Protein AF-A0A1M6EQY6-F1 (afdb_monomer_lite)

Sequence (289 aa):
MINKILGNISKLILGFLIVSNLVSCQNKSQPKQISNSLGFYIQDSLTYYNGQKFNIVGPIKDFVDIIGKADRIVIDSSGGNTNKSWKWNKSGFYAFLNKRKKVEVYNLNIDNPKIEKEYNNIDEAVKVLGNFDEYKEDKIPLDIRKYHVWDKLGIEVYVTEKDEINCIYLHTLHYSKTKEISKEELENTDLVYNNAPKQEYKGMFTYNGHTVDFSKMGYDNWFKTVKGLNIEGESYEPPGDSKEWSRIISERNLSVEMLRDINELGSTDGFHVSEIGVVNAVKYIQISN

pLDDT: mean 80.27, std 18.74, range [28.75, 97.38]

InterPro domains:
  IPR056640 Domain of unknown function DUF7738 [PF24880] (40-115)
  IPR056640 Domain of unknown function DUF7738 [PF24880] (121-216)

Secondary structure (DSSP, 8-state):
--TTTHHHHHHHHHHHHHHTT---SS-----------SEEEEETTEEEETTEEE-TTSBHHHHHHHH---SEEEEEEEE--EEEEEEETTTTEEEEE-TTS-EEEEETTSSS--EEEEESSHHHHHHHH---SEEEEEEPPEEEEEEEEETTTTEEEEE-TTSBEEEEEEESS-GGGTSPPPHHHHH-TTSS-SSS-SS---SEEEETTEEEETTS--SB-HHHHHHHTT--STTSBSPTTSTT--EEEEETTEEEEEEEEEGGG--TTS--HHHH---EEEEEEEEE-

Radius of gyration: 29.91 Å; chains: 1; bounding box: 115×38×59 Å

Foldseek 3Di:
DPVVVVVVVVVVVVVVVVVVPPVPDDDPCPPPPQD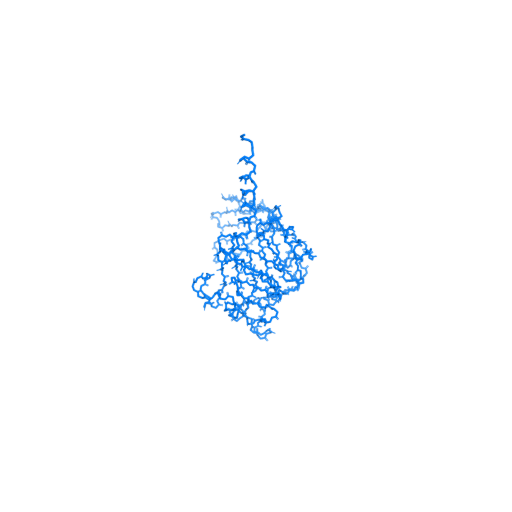CFQAWAAAQNWIDHSSHTDDLQAAVVVVCVVPPAFPDKDKAKDFQDKKKKFAAPVQQKIWIQDPLRWIFIWRRVDPDTDRPDIGNHVVVVCVPVNDTPDMDIDGTDMDMWMWRHRQVQQKIFIADPVNTTAKIKQFLDQVVQFFPQDPVNVVDCNPDPVGGHNDHHQGWHEYNRFIDGSVPQPQQRLVVVCVSRVVAAPQWPPHSPDQQDWTWDDDPFKIKIFHWDWQVVDDPGHDHCVGVNTGTDRRMIMMGD

Organism: NCBI:txid415425

Structure (mmCIF, N/CA/C/O backbone):
data_AF-A0A1M6EQY6-F1
#
_entry.id   AF-A0A1M6EQY6-F1
#
loop_
_atom_site.group_PDB
_atom_site.id
_atom_site.type_symbol
_atom_site.label_atom_id
_atom_site.label_alt_id
_atom_site.label_comp_id
_atom_site.label_asym_id
_atom_site.label_entity_id
_atom_site.label_seq_id
_atom_site.pdbx_PDB_ins_code
_atom_site.Cartn_x
_atom_site.Cartn_y
_atom_site.Cartn_z
_atom_site.occupancy
_atom_site.B_iso_or_equiv
_atom_site.auth_seq_id
_atom_site.auth_comp_id
_atom_site.auth_asym_id
_atom_site.auth_atom_id
_atom_site.pdbx_PDB_model_num
ATOM 1 N N . MET A 1 1 ? -82.971 2.734 0.938 1.00 52.94 1 MET A N 1
ATOM 2 C CA . MET A 1 1 ? -81.867 1.759 0.770 1.00 52.94 1 MET A CA 1
ATOM 3 C C . MET A 1 1 ? -80.462 2.393 0.777 1.00 52.94 1 MET A C 1
ATOM 5 O O . MET A 1 1 ? -79.505 1.679 0.535 1.00 52.94 1 MET A O 1
ATOM 9 N N . ILE A 1 2 ? -80.300 3.685 1.119 1.00 45.19 2 ILE A N 1
ATOM 10 C CA . ILE A 1 2 ? -78.991 4.384 1.103 1.00 45.19 2 ILE A CA 1
ATOM 11 C C . ILE A 1 2 ? -78.367 4.522 2.513 1.00 45.19 2 ILE A C 1
ATOM 13 O O . ILE A 1 2 ? -77.150 4.467 2.663 1.00 45.19 2 ILE A O 1
ATOM 17 N N . ASN A 1 3 ? -79.172 4.538 3.582 1.00 41.88 3 ASN A N 1
ATOM 18 C CA . ASN A 1 3 ? -78.666 4.738 4.954 1.00 41.88 3 ASN A CA 1
ATOM 19 C C . ASN A 1 3 ? -78.035 3.498 5.617 1.00 41.88 3 ASN A C 1
ATOM 21 O O . ASN A 1 3 ? -77.476 3.611 6.703 1.00 41.88 3 ASN A O 1
ATOM 25 N N . LYS A 1 4 ? -78.081 2.320 4.980 1.00 41.31 4 LYS A N 1
ATOM 26 C CA . LYS A 1 4 ? -77.416 1.102 5.488 1.00 41.31 4 LYS A CA 1
ATOM 27 C C . LYS A 1 4 ? -75.985 0.922 4.961 1.00 41.31 4 LYS A C 1
ATOM 29 O O . LYS A 1 4 ? -75.252 0.103 5.501 1.00 41.31 4 LYS A O 1
ATOM 34 N N . ILE A 1 5 ? -75.583 1.692 3.945 1.00 47.72 5 ILE A N 1
ATOM 35 C CA . ILE A 1 5 ? -74.262 1.572 3.304 1.00 47.72 5 ILE A CA 1
ATOM 36 C C . ILE A 1 5 ? -73.243 2.530 3.950 1.00 47.72 5 ILE A C 1
ATOM 38 O O . ILE A 1 5 ? -72.087 2.162 4.140 1.00 47.72 5 ILE A O 1
ATOM 42 N N . LEU A 1 6 ? -73.675 3.706 4.418 1.00 40.47 6 LEU A N 1
ATOM 43 C CA . LEU A 1 6 ? -72.791 4.692 5.063 1.00 40.47 6 LEU A CA 1
ATOM 44 C C . LEU A 1 6 ? -72.303 4.286 6.468 1.00 40.47 6 LEU A C 1
ATOM 46 O O . LEU A 1 6 ? -71.190 4.640 6.851 1.00 40.47 6 LEU A O 1
ATOM 50 N N . GLY A 1 7 ? -73.074 3.486 7.214 1.00 41.09 7 GLY A N 1
ATOM 51 C CA . GLY A 1 7 ? -72.683 3.022 8.555 1.00 41.09 7 GLY A CA 1
ATOM 52 C C . GLY A 1 7 ? -71.581 1.952 8.569 1.00 41.09 7 GLY A C 1
ATOM 53 O O . GLY A 1 7 ? -70.871 1.817 9.564 1.00 41.09 7 GLY A O 1
ATOM 54 N N . ASN A 1 8 ? -71.404 1.215 7.466 1.00 43.88 8 ASN A N 1
ATOM 55 C CA . ASN A 1 8 ? -70.362 0.188 7.352 1.00 43.88 8 ASN A CA 1
ATOM 56 C C . ASN A 1 8 ? -69.051 0.726 6.768 1.00 43.88 8 ASN A C 1
ATOM 58 O O . ASN A 1 8 ? -67.992 0.192 7.088 1.00 43.88 8 ASN A O 1
ATOM 62 N N . ILE A 1 9 ? -69.089 1.812 5.990 1.00 49.16 9 ILE A N 1
ATOM 63 C CA . ILE A 1 9 ? -67.873 2.451 5.463 1.00 49.16 9 ILE A CA 1
ATOM 64 C C . ILE A 1 9 ? -67.121 3.189 6.586 1.00 49.16 9 ILE A C 1
ATOM 66 O O . ILE A 1 9 ? -65.896 3.113 6.651 1.00 49.16 9 ILE A O 1
ATOM 70 N N . SER A 1 10 ? -67.829 3.804 7.545 1.00 45.09 10 SER A N 1
ATOM 71 C CA . SER A 1 10 ? -67.184 4.485 8.683 1.00 45.09 10 SER A CA 1
ATOM 72 C C . SER A 1 10 ? -66.483 3.514 9.649 1.00 45.09 10 SER A C 1
ATOM 74 O O . SER A 1 10 ? -65.459 3.869 10.230 1.00 45.09 10 SER A O 1
ATOM 76 N N . LYS A 1 11 ? -66.981 2.276 9.792 1.00 45.19 11 LYS A N 1
ATOM 77 C CA . LYS A 1 11 ? -66.328 1.237 10.607 1.00 45.19 11 LYS A CA 1
ATOM 78 C C . LYS A 1 11 ? -65.154 0.567 9.889 1.00 45.19 11 LYS A C 1
ATOM 80 O O . LYS A 1 11 ? -64.184 0.211 10.551 1.00 45.19 11 LYS A O 1
ATOM 85 N N . LEU A 1 12 ? -65.200 0.448 8.558 1.00 45.97 12 LEU A N 1
ATOM 86 C CA . LEU A 1 12 ? -64.083 -0.103 7.783 1.00 45.97 12 LEU A CA 1
ATOM 87 C C . LEU A 1 12 ? -62.880 0.855 7.737 1.00 45.97 12 LEU A C 1
ATOM 89 O O . LEU A 1 12 ? -61.743 0.409 7.859 1.00 45.97 12 LEU A O 1
ATOM 93 N N . ILE A 1 13 ? -63.121 2.166 7.620 1.00 51.59 13 ILE A N 1
ATOM 94 C CA . ILE A 1 13 ? -62.046 3.173 7.566 1.00 51.59 13 ILE A CA 1
ATOM 95 C C . ILE A 1 13 ? -61.400 3.374 8.948 1.00 51.59 13 ILE A C 1
ATOM 97 O O . ILE A 1 13 ? -60.182 3.521 9.037 1.00 51.59 13 ILE A O 1
ATOM 101 N N . LEU A 1 14 ? -62.172 3.285 10.038 1.00 42.69 14 LEU A N 1
ATOM 102 C CA . LEU A 1 14 ? -61.618 3.369 11.395 1.00 42.69 14 LEU A CA 1
ATOM 103 C C . LEU A 1 14 ? -60.860 2.089 11.804 1.00 42.69 14 LEU A C 1
ATOM 105 O O . LEU A 1 14 ? -59.895 2.164 12.557 1.00 42.69 14 LEU A O 1
ATOM 109 N N . GLY A 1 15 ? -61.235 0.928 11.253 1.00 40.84 15 GLY A N 1
ATOM 110 C CA . GLY A 1 15 ? -60.476 -0.319 11.398 1.00 40.84 15 GLY A CA 1
ATOM 111 C C . GLY A 1 15 ? -59.148 -0.317 10.631 1.00 40.84 15 GLY A C 1
ATOM 112 O O . GLY A 1 15 ? -58.156 -0.842 11.129 1.00 40.84 15 GLY A O 1
ATOM 113 N N . PHE A 1 16 ? -59.082 0.338 9.468 1.00 44.34 16 PHE A N 1
ATOM 114 C CA . PHE A 1 16 ? -57.841 0.447 8.687 1.00 44.34 16 PHE A CA 1
ATOM 115 C C . PHE A 1 16 ? -56.809 1.418 9.287 1.00 44.34 16 PHE A C 1
ATOM 117 O O . PHE A 1 16 ? -55.615 1.255 9.051 1.00 44.34 16 PHE A O 1
ATOM 124 N N . LEU A 1 17 ? -57.241 2.389 10.098 1.00 42.97 17 LEU A N 1
ATOM 125 C CA . LEU A 1 17 ? -56.353 3.346 10.777 1.00 42.97 17 LEU A CA 1
ATOM 126 C C . LEU A 1 17 ? -55.772 2.831 12.105 1.00 42.97 17 LEU A C 1
ATOM 128 O O . LEU A 1 17 ? -54.780 3.373 12.589 1.00 42.97 17 LEU A O 1
ATOM 132 N N . ILE A 1 18 ? -56.352 1.777 12.689 1.00 44.94 18 ILE A N 1
ATOM 133 C CA . ILE A 1 18 ? -55.866 1.188 13.949 1.00 44.94 18 ILE A CA 1
ATOM 134 C C . ILE A 1 18 ? -54.930 -0.006 13.687 1.00 44.94 18 ILE A C 1
ATOM 136 O O . ILE A 1 18 ? -54.033 -0.271 14.485 1.00 44.94 18 ILE A O 1
ATOM 140 N N . VAL A 1 19 ? -55.045 -0.680 12.537 1.00 39.62 19 VAL A N 1
ATOM 141 C CA . VAL A 1 19 ? -54.157 -1.808 12.184 1.00 39.62 19 VAL A CA 1
ATOM 142 C C . VAL A 1 19 ? -52.840 -1.349 11.535 1.00 39.62 19 VAL A C 1
ATOM 144 O O . VAL A 1 19 ? -51.852 -2.077 11.567 1.00 39.62 19 VAL A O 1
ATOM 147 N N . SER A 1 20 ? -52.750 -0.107 11.055 1.00 42.56 20 SER A N 1
ATOM 148 C CA . SER A 1 20 ? -51.491 0.484 10.573 1.00 42.56 20 SER A CA 1
ATOM 149 C C . SER A 1 20 ? -50.537 0.944 11.689 1.00 42.56 20 SER A C 1
ATOM 151 O O . SER A 1 20 ? -49.416 1.342 11.390 1.00 42.56 20 SER A O 1
ATOM 153 N N . ASN A 1 21 ? -50.925 0.821 12.967 1.00 38.94 21 ASN A N 1
ATOM 154 C CA . ASN A 1 21 ? -50.073 1.130 14.127 1.00 38.94 21 ASN A CA 1
ATOM 155 C C . ASN A 1 21 ? -49.716 -0.093 14.998 1.00 38.94 21 ASN A C 1
ATOM 157 O O . ASN A 1 21 ? -49.153 0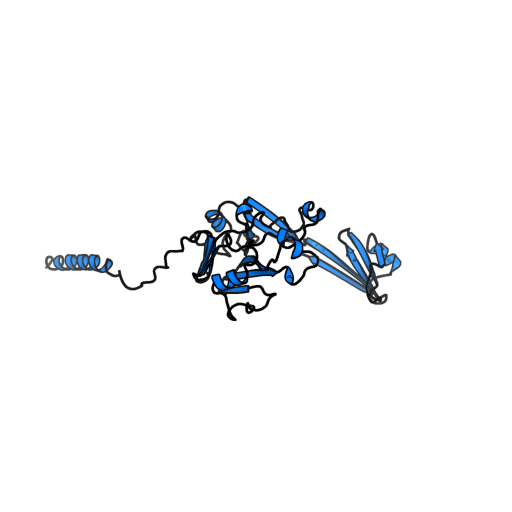.071 16.078 1.00 38.94 21 ASN A O 1
ATOM 161 N N . LEU A 1 22 ? -50.006 -1.322 14.545 1.00 40.34 22 LEU A N 1
ATOM 162 C CA . LEU A 1 22 ? -49.755 -2.551 15.320 1.00 40.34 22 LEU A CA 1
ATOM 163 C C . LEU A 1 22 ? -48.861 -3.595 14.631 1.00 40.34 22 LEU A C 1
ATOM 165 O O . LEU A 1 22 ? -48.696 -4.692 15.153 1.00 40.34 22 LEU A O 1
ATOM 169 N N . VAL A 1 23 ? -48.158 -3.233 13.554 1.00 40.38 23 VAL A N 1
ATOM 170 C CA . VAL A 1 23 ? -46.933 -3.951 13.137 1.00 40.38 23 VAL A CA 1
ATOM 171 C C . VAL A 1 23 ? -45.723 -3.287 13.806 1.00 40.38 23 VAL A C 1
ATOM 173 O O . VAL A 1 23 ? -44.781 -2.820 13.178 1.00 40.38 23 VAL A O 1
ATOM 176 N N . SER A 1 24 ? -45.801 -3.193 15.130 1.00 39.06 24 SER A N 1
ATOM 177 C CA . SER A 1 24 ? -44.713 -2.822 16.025 1.00 39.06 24 SER A CA 1
ATOM 178 C C . SER A 1 24 ? -44.583 -3.979 17.006 1.00 39.06 24 SER A C 1
ATOM 180 O O . SER A 1 24 ? -45.545 -4.300 17.697 1.00 39.06 24 SER A O 1
ATOM 182 N N . CYS A 1 25 ? -43.403 -4.601 17.033 1.00 36.19 25 CYS A N 1
ATOM 183 C CA . CYS A 1 25 ? -43.049 -5.865 17.700 1.00 36.19 25 CYS A CA 1
ATOM 184 C C . CYS A 1 25 ? -43.207 -7.136 16.849 1.00 36.19 25 CYS A C 1
ATOM 186 O O . CYS A 1 25 ? -44.063 -7.961 17.133 1.00 36.19 25 CYS A O 1
ATOM 188 N N . GLN A 1 26 ? -42.305 -7.339 15.880 1.00 34.56 26 GLN A N 1
ATOM 189 C CA . GLN A 1 26 ? -41.606 -8.622 15.653 1.00 34.56 26 GLN A CA 1
ATOM 190 C C . GLN A 1 26 ? -40.533 -8.472 14.557 1.00 34.56 26 GLN A C 1
ATOM 192 O O . GLN A 1 26 ? -40.685 -8.912 13.427 1.00 34.56 26 GLN A O 1
ATOM 197 N N . ASN A 1 27 ? -39.444 -7.782 14.902 1.00 28.80 27 ASN A N 1
ATOM 198 C CA . ASN A 1 27 ? -38.074 -8.202 14.592 1.00 28.80 27 ASN A CA 1
ATOM 199 C C . ASN A 1 27 ? -37.120 -7.295 15.367 1.00 28.80 27 ASN A C 1
ATOM 201 O O . ASN A 1 27 ? -36.745 -6.200 14.953 1.00 28.80 27 ASN A O 1
ATOM 205 N N . LYS A 1 28 ? -36.774 -7.767 16.567 1.00 36.12 28 LYS A N 1
ATOM 206 C CA . LYS A 1 28 ? -35.641 -7.276 17.342 1.00 36.12 28 LYS A CA 1
ATOM 207 C C . LYS A 1 28 ? -34.356 -7.701 16.630 1.00 36.12 28 LYS A C 1
ATOM 209 O O . LYS A 1 28 ? -33.734 -8.686 16.995 1.00 36.12 28 LYS A O 1
ATOM 214 N N . SER A 1 29 ? -33.983 -6.925 15.629 1.00 33.97 29 SER A N 1
ATOM 215 C CA . SER A 1 29 ? -32.600 -6.699 15.227 1.00 33.97 29 SER A CA 1
ATOM 216 C C . SER A 1 29 ? -32.573 -5.370 14.483 1.00 33.97 29 SER A C 1
ATOM 218 O O . SER A 1 29 ? -32.275 -5.295 13.294 1.00 33.97 29 SER A O 1
ATOM 220 N N . GLN A 1 30 ? -32.919 -4.292 15.198 1.00 28.75 30 GLN A N 1
ATOM 221 C CA . GLN A 1 30 ? -32.267 -3.023 14.889 1.00 28.75 30 GLN A CA 1
ATOM 222 C C . GLN A 1 30 ? -30.765 -3.330 14.864 1.00 28.75 30 GLN A C 1
ATOM 224 O O . GLN A 1 30 ? -30.308 -4.002 15.800 1.00 28.75 30 GLN A O 1
ATOM 229 N N . PRO A 1 31 ? -30.003 -2.926 13.830 1.00 35.16 31 PRO A N 1
ATOM 230 C CA . PRO A 1 31 ? -28.560 -3.027 13.919 1.00 35.16 31 PRO A CA 1
ATOM 231 C C . PRO A 1 31 ? -28.195 -2.321 15.219 1.00 35.16 31 PRO A C 1
ATOM 233 O O . PRO A 1 31 ? -28.601 -1.173 15.433 1.00 35.16 31 PRO A O 1
ATOM 236 N N . LYS A 1 32 ? -27.558 -3.069 16.134 1.00 40.28 32 LYS A N 1
ATOM 237 C CA . LYS A 1 32 ? -26.910 -2.524 17.327 1.00 40.28 32 LYS A CA 1
ATOM 238 C C . LYS A 1 32 ? -26.329 -1.189 16.902 1.00 40.28 32 LYS A C 1
ATOM 240 O O . LYS A 1 32 ? -25.541 -1.178 15.961 1.00 40.28 32 LYS A O 1
ATOM 245 N N . GLN A 1 33 ? -26.820 -0.120 17.527 1.00 40.44 33 GLN A N 1
ATOM 246 C CA . GLN A 1 33 ? -26.250 1.220 17.546 1.00 40.44 33 GLN A CA 1
ATOM 247 C C . GLN A 1 33 ? -24.875 1.222 16.872 1.00 40.44 33 GLN A C 1
ATOM 249 O O . GLN A 1 33 ? -23.925 0.721 17.478 1.00 40.44 33 GLN A O 1
ATOM 254 N N . ILE A 1 34 ? -24.822 1.652 15.599 1.00 45.53 34 ILE A N 1
ATOM 255 C CA . ILE A 1 34 ? -23.577 1.749 14.823 1.00 45.53 34 ILE A CA 1
ATOM 256 C C . ILE A 1 34 ? -22.573 2.384 15.770 1.00 45.53 34 ILE A C 1
ATOM 258 O O . ILE A 1 34 ? -22.852 3.452 16.320 1.00 45.53 34 ILE A O 1
ATOM 262 N N . SER A 1 35 ? -21.518 1.639 16.092 1.00 45.78 35 SER A N 1
ATOM 263 C CA . SER A 1 35 ? -20.635 1.966 17.198 1.00 45.78 35 SER A CA 1
ATOM 264 C C . SER A 1 35 ? -20.225 3.431 17.106 1.00 45.78 35 SER A C 1
ATOM 266 O O . SER A 1 35 ? -19.801 3.896 16.050 1.00 45.78 35 SER A O 1
ATOM 268 N N . ASN A 1 36 ? -20.273 4.153 18.228 1.00 50.12 36 ASN A N 1
ATOM 269 C CA . ASN A 1 36 ? -19.600 5.449 18.392 1.00 50.12 36 ASN A CA 1
ATOM 270 C C . ASN A 1 36 ? -18.057 5.300 18.301 1.00 50.12 36 ASN A C 1
ATOM 272 O O . ASN A 1 36 ? -17.312 6.016 18.967 1.00 50.12 36 ASN A O 1
ATOM 276 N N . SER A 1 37 ? -17.555 4.318 17.548 1.00 54.31 37 SER A N 1
ATOM 277 C CA . SER A 1 37 ? -16.141 4.046 17.359 1.00 54.31 37 SER A CA 1
ATOM 278 C C . SER A 1 37 ? -15.551 5.145 16.485 1.00 54.31 37 SER A C 1
ATOM 280 O O . SER A 1 37 ? -15.852 5.244 15.295 1.00 54.31 37 SER A O 1
ATOM 282 N N . LEU A 1 38 ? -14.702 5.962 17.098 1.00 79.44 38 LEU A N 1
ATOM 283 C CA . LEU A 1 38 ? -13.828 6.903 16.411 1.00 79.44 38 LEU A CA 1
ATOM 284 C C . LEU A 1 38 ? -12.746 6.106 15.668 1.00 79.44 38 LEU A C 1
ATOM 286 O O . LEU A 1 38 ? -11.783 5.653 16.285 1.00 79.44 38 LEU A O 1
ATOM 290 N N . GLY A 1 39 ? -12.920 5.895 14.365 1.00 90.94 39 GLY A N 1
ATOM 291 C CA . GLY A 1 39 ? -12.012 5.121 13.520 1.00 90.94 39 GLY A CA 1
ATOM 292 C C . GLY A 1 39 ? -12.725 4.188 12.541 1.00 90.94 39 GLY A C 1
ATOM 293 O O . GLY A 1 39 ? -13.872 4.434 12.161 1.00 90.94 39 GLY A O 1
ATOM 294 N N . PHE A 1 40 ? -12.022 3.138 12.111 1.00 95.50 40 PHE A N 1
ATOM 295 C CA . PHE A 1 40 ? -12.535 2.151 11.159 1.00 95.50 40 PHE A CA 1
ATOM 296 C C . PHE A 1 40 ? -13.352 1.071 11.866 1.00 95.50 40 PHE A C 1
ATOM 298 O O . PHE A 1 40 ? -12.973 0.570 12.928 1.00 95.50 40 PHE A O 1
ATOM 305 N N . TYR A 1 41 ? -14.467 0.692 11.249 1.00 94.12 41 TYR A N 1
ATOM 306 C CA . TYR A 1 41 ? -15.350 -0.363 11.727 1.00 94.12 41 TYR A CA 1
ATOM 307 C C . TYR A 1 41 ? -15.800 -1.235 10.554 1.00 94.12 41 TYR A C 1
ATOM 309 O O . TYR A 1 41 ? -16.283 -0.721 9.543 1.00 94.12 41 TYR A O 1
ATOM 317 N N . ILE A 1 42 ? -15.621 -2.547 10.696 1.00 93.38 42 ILE A N 1
ATOM 318 C CA . ILE A 1 42 ? -15.993 -3.562 9.713 1.00 93.38 42 ILE A CA 1
ATOM 319 C C . ILE A 1 42 ? -16.936 -4.560 10.379 1.00 93.38 42 ILE A C 1
ATOM 321 O O . ILE A 1 42 ? -16.599 -5.143 11.411 1.00 93.38 42 ILE A O 1
ATOM 325 N N . GLN A 1 43 ? -18.112 -4.752 9.786 1.00 90.50 43 GLN A N 1
ATOM 326 C CA . GLN A 1 43 ? -19.136 -5.683 10.262 1.00 90.50 43 GLN A CA 1
ATOM 327 C C . GLN A 1 43 ? -19.930 -6.209 9.076 1.00 90.50 43 GLN A C 1
ATOM 329 O O . GLN A 1 43 ? -20.391 -5.416 8.257 1.00 90.50 43 GLN A O 1
ATOM 334 N N . ASP A 1 44 ? -20.113 -7.526 8.995 1.00 86.94 44 ASP A N 1
ATOM 335 C CA . ASP A 1 44 ? -20.911 -8.180 7.946 1.00 86.94 44 ASP A CA 1
ATOM 336 C C . ASP A 1 44 ? -20.474 -7.752 6.525 1.00 86.94 44 ASP A C 1
ATOM 338 O O . ASP A 1 44 ? -21.292 -7.415 5.666 1.00 86.94 44 ASP A O 1
ATOM 342 N N . SER A 1 45 ? -19.153 -7.694 6.304 1.00 86.44 45 SER A N 1
ATOM 343 C CA . SER A 1 45 ? -18.506 -7.202 5.073 1.00 86.44 45 SER A CA 1
ATOM 344 C C . SER A 1 45 ? -18.801 -5.732 4.707 1.00 86.44 45 SER A C 1
ATOM 346 O O . SER A 1 45 ? -18.510 -5.304 3.590 1.00 86.44 45 SER A O 1
ATOM 348 N N . LEU A 1 46 ? -19.379 -4.940 5.616 1.00 91.62 46 LEU A N 1
ATOM 349 C CA . LEU A 1 46 ? -19.629 -3.510 5.433 1.00 91.62 46 LEU A CA 1
ATOM 350 C C . LEU A 1 46 ? -18.555 -2.673 6.130 1.00 91.62 46 LEU A C 1
ATOM 352 O O . LEU A 1 46 ? -18.186 -2.946 7.271 1.00 91.62 46 LEU A O 1
ATOM 356 N N . THR A 1 47 ? -18.114 -1.613 5.458 1.00 93.44 47 THR A N 1
ATOM 357 C CA . THR A 1 47 ? -17.072 -0.693 5.928 1.00 93.44 47 THR A CA 1
ATOM 358 C C . THR A 1 47 ? -17.636 0.646 6.382 1.00 93.44 47 THR A C 1
ATOM 360 O O . THR A 1 47 ? -18.478 1.255 5.715 1.00 93.44 47 THR A O 1
ATOM 363 N N . TYR A 1 48 ? -17.134 1.119 7.519 1.00 94.75 48 TYR A N 1
ATOM 364 C CA . TYR A 1 48 ? -17.518 2.382 8.132 1.00 94.75 48 TYR A CA 1
ATOM 365 C C . TYR A 1 48 ? -16.285 3.137 8.629 1.00 94.75 48 TYR A C 1
ATOM 367 O O . TYR A 1 48 ? -15.310 2.531 9.079 1.00 94.75 48 TYR A O 1
ATOM 375 N N . TYR A 1 49 ? -16.359 4.466 8.606 1.00 94.44 49 TYR A N 1
ATOM 376 C CA . TYR A 1 49 ? -15.406 5.353 9.265 1.00 94.44 49 TYR A CA 1
ATOM 377 C C . TYR A 1 49 ? -16.166 6.380 10.103 1.00 94.44 49 TYR A C 1
ATOM 379 O O . TYR A 1 49 ? -17.070 7.047 9.599 1.00 94.44 49 TYR A O 1
ATOM 387 N N . ASN A 1 50 ? -15.843 6.485 11.396 1.00 92.06 50 ASN A N 1
ATOM 388 C CA . ASN A 1 50 ? -16.557 7.347 12.351 1.00 92.06 50 ASN A CA 1
ATOM 389 C C . ASN A 1 50 ? -18.090 7.164 12.297 1.00 92.06 50 ASN A C 1
ATOM 391 O O . ASN A 1 50 ? -18.852 8.130 12.322 1.00 92.06 50 ASN A O 1
ATOM 395 N N . GLY A 1 51 ? -18.541 5.912 12.166 1.00 90.00 51 GLY A N 1
ATOM 396 C CA . GLY A 1 51 ? -19.958 5.541 12.085 1.00 90.00 51 GLY A CA 1
ATOM 397 C C . GLY A 1 51 ? -20.636 5.798 10.732 1.00 90.00 51 GLY A C 1
ATOM 398 O O . GLY A 1 51 ? -21.790 5.410 10.552 1.00 90.00 51 GLY A O 1
ATOM 399 N N . GLN A 1 52 ? -19.947 6.398 9.758 1.00 93.62 52 GLN A N 1
ATOM 400 C CA . GLN A 1 52 ? -20.482 6.626 8.414 1.00 93.62 52 GLN A CA 1
ATOM 401 C C . GLN A 1 52 ? -20.057 5.507 7.464 1.00 93.62 52 GLN A C 1
ATOM 403 O O . GLN A 1 52 ? -18.877 5.173 7.372 1.00 93.62 52 GLN A O 1
ATOM 408 N N . LYS A 1 53 ? -21.032 4.914 6.769 1.00 93.62 53 LYS A N 1
ATOM 409 C CA . LYS A 1 53 ? -20.816 3.810 5.827 1.00 93.62 53 LYS A CA 1
ATOM 410 C C . LYS A 1 53 ? -20.205 4.315 4.517 1.00 93.62 53 LYS A C 1
ATOM 412 O O . LYS A 1 53 ? -20.666 5.320 3.988 1.00 93.62 53 LYS A O 1
ATOM 417 N N . PHE A 1 54 ? -19.268 3.558 3.953 1.00 93.88 54 PHE A N 1
ATOM 418 C CA . PHE A 1 54 ? -18.746 3.755 2.595 1.00 93.88 54 PHE A CA 1
ATOM 419 C C . PHE A 1 54 ? -18.396 2.405 1.942 1.00 93.88 54 PHE A C 1
ATOM 421 O O . PHE A 1 54 ? -18.372 1.378 2.623 1.00 93.88 54 PHE A O 1
ATOM 428 N N . ASN A 1 55 ? -18.138 2.393 0.631 1.00 92.94 55 ASN A N 1
ATOM 429 C CA . ASN A 1 55 ? -17.786 1.182 -0.123 1.00 92.94 55 ASN A CA 1
ATOM 430 C C . ASN A 1 55 ? -16.305 1.214 -0.542 1.00 92.94 55 ASN A C 1
ATOM 432 O O . ASN A 1 55 ? -15.856 2.218 -1.086 1.00 92.94 55 ASN A O 1
ATOM 436 N N . ILE A 1 56 ? -15.576 0.106 -0.362 1.00 89.75 56 ILE A N 1
ATOM 437 C CA . ILE A 1 56 ? -14.148 -0.028 -0.732 1.00 89.75 56 ILE A CA 1
ATOM 438 C C . ILE A 1 56 ? -13.907 -0.064 -2.251 1.00 89.75 56 ILE A C 1
ATOM 440 O O . ILE A 1 56 ? -12.785 0.139 -2.672 1.00 89.75 56 ILE A O 1
ATOM 444 N N . VAL A 1 57 ? -14.951 -0.211 -3.073 1.00 90.88 57 VAL A N 1
ATOM 445 C CA . VAL A 1 57 ? -14.914 -0.016 -4.546 1.00 90.88 57 VAL A CA 1
ATOM 446 C C . VAL A 1 57 ? -15.840 1.134 -4.962 1.00 90.88 57 VAL A C 1
ATOM 448 O O . VAL A 1 57 ? -16.398 1.172 -6.053 1.00 90.88 57 VAL A O 1
ATOM 451 N N . GLY A 1 58 ? -16.119 2.044 -4.028 1.00 93.62 58 GLY A N 1
ATOM 452 C CA . GLY 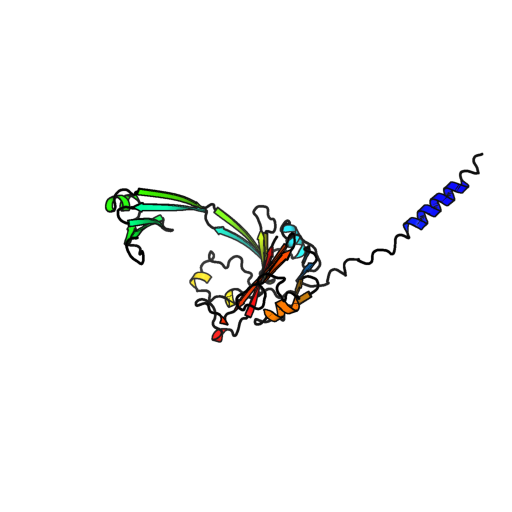A 1 58 ? -16.915 3.237 -4.282 1.00 93.62 58 GLY A CA 1
ATOM 453 C C . GLY A 1 58 ? -16.056 4.401 -4.778 1.00 93.62 58 GLY A C 1
ATOM 454 O O . GLY A 1 58 ? -14.827 4.344 -4.697 1.00 93.62 58 GLY A O 1
ATOM 455 N N . PRO A 1 59 ? -16.688 5.493 -5.236 1.00 96.62 59 PRO A N 1
ATOM 456 C CA . PRO A 1 59 ? -15.984 6.726 -5.555 1.00 96.62 59 PRO A CA 1
ATOM 457 C C . PRO A 1 59 ? -15.187 7.235 -4.349 1.00 96.62 59 PRO A C 1
ATOM 459 O O . PRO A 1 59 ? -15.728 7.369 -3.250 1.00 96.62 59 PRO A O 1
ATOM 462 N N . ILE A 1 60 ? -13.926 7.621 -4.555 1.00 97.38 60 ILE A N 1
ATOM 463 C CA . ILE A 1 60 ? -13.087 8.225 -3.504 1.00 97.38 60 ILE A CA 1
ATOM 464 C C . ILE A 1 60 ? -13.740 9.459 -2.873 1.00 97.38 60 ILE A C 1
ATOM 466 O O . ILE A 1 60 ? -13.531 9.749 -1.696 1.00 97.38 60 ILE A O 1
ATOM 470 N N . LYS A 1 61 ? -14.568 10.174 -3.645 1.00 97.06 61 LYS A N 1
ATOM 471 C CA . LYS A 1 61 ? -15.310 11.343 -3.176 1.00 97.06 61 LYS A CA 1
ATOM 472 C C . LYS A 1 61 ? -16.175 11.023 -1.952 1.00 97.06 61 LYS A C 1
ATOM 474 O O . LYS A 1 61 ? -16.183 11.819 -1.020 1.00 97.06 61 LYS A O 1
ATOM 479 N N . ASP A 1 62 ? -16.836 9.869 -1.923 1.00 95.75 62 ASP A N 1
ATOM 480 C CA . ASP A 1 62 ? -17.716 9.493 -0.811 1.00 95.75 62 ASP A CA 1
ATOM 481 C C . ASP A 1 62 ? -16.915 9.323 0.486 1.00 95.75 62 ASP A C 1
ATOM 483 O O . ASP A 1 62 ? -17.344 9.743 1.558 1.00 95.75 62 ASP A O 1
ATOM 487 N N . PHE A 1 63 ? -15.706 8.764 0.390 1.00 96.38 63 PHE A N 1
ATOM 488 C CA . PHE A 1 63 ? -14.807 8.649 1.534 1.00 96.38 63 PHE A CA 1
ATOM 489 C C . PHE A 1 63 ? -14.238 10.011 1.955 1.00 96.38 63 PHE A C 1
ATOM 491 O O . PHE A 1 63 ? -14.209 10.319 3.145 1.00 96.38 63 PHE A O 1
ATOM 498 N N . VAL A 1 64 ? -13.860 10.868 1.000 1.00 97.25 64 VAL A N 1
ATOM 499 C CA . VAL A 1 64 ? -13.409 12.248 1.264 1.00 97.25 64 VAL A CA 1
ATOM 500 C C . VAL A 1 64 ? -14.487 13.077 1.969 1.00 97.25 64 VAL A C 1
ATOM 502 O O . VAL A 1 64 ? -14.160 13.846 2.870 1.00 97.25 64 VAL A O 1
ATOM 505 N N . ASP A 1 65 ? -15.760 12.910 1.610 1.00 96.44 65 ASP A N 1
ATOM 506 C CA . ASP A 1 65 ? -16.878 13.604 2.262 1.00 96.44 65 ASP A CA 1
ATOM 507 C C . ASP A 1 65 ? -17.033 13.182 3.741 1.00 96.44 65 ASP A C 1
ATOM 509 O O . ASP A 1 65 ? -17.485 13.974 4.569 1.00 96.44 65 ASP A O 1
ATOM 513 N N . ILE A 1 66 ? -16.605 11.963 4.092 1.00 94.94 66 ILE A N 1
ATOM 514 C CA . ILE A 1 66 ? -16.648 11.418 5.457 1.00 94.94 66 ILE A CA 1
ATOM 515 C C . ILE A 1 66 ? -15.424 11.841 6.284 1.00 94.94 66 ILE A C 1
ATOM 517 O O . ILE A 1 66 ? -15.567 12.261 7.434 1.00 94.94 66 ILE A O 1
ATOM 521 N N . ILE A 1 67 ? -14.216 11.687 5.734 1.00 95.00 67 ILE A N 1
ATOM 522 C CA . ILE A 1 67 ? -12.949 11.873 6.465 1.00 95.00 67 ILE A CA 1
ATOM 523 C C . ILE A 1 67 ? -12.365 13.288 6.329 1.00 95.00 67 ILE A C 1
ATOM 525 O O . ILE A 1 67 ? -11.497 13.691 7.104 1.00 95.00 67 ILE A O 1
ATOM 529 N N . GLY A 1 68 ? -12.862 14.068 5.370 1.00 95.75 68 GLY A N 1
ATOM 530 C CA . GLY A 1 68 ? -12.314 15.360 4.979 1.00 95.75 68 GLY A CA 1
ATOM 531 C C . GLY A 1 68 ? -11.280 15.249 3.856 1.00 95.75 68 GLY A C 1
ATOM 532 O O . GLY A 1 68 ? -10.840 14.168 3.468 1.00 95.75 68 GLY A O 1
ATOM 533 N N . LYS A 1 69 ? -10.873 16.401 3.314 1.00 96.62 69 LYS A N 1
ATOM 534 C CA . LYS A 1 69 ? -9.904 16.484 2.211 1.00 96.62 69 LYS A CA 1
ATOM 535 C C . LYS A 1 69 ? -8.547 15.892 2.617 1.00 96.62 69 LYS A C 1
ATOM 537 O O . LYS A 1 69 ? -8.045 16.205 3.692 1.00 96.62 69 LYS A O 1
ATOM 542 N N . ALA A 1 70 ? -7.950 15.103 1.724 1.00 97.25 70 ALA A N 1
ATOM 543 C CA . ALA A 1 70 ? -6.584 14.608 1.878 1.00 97.25 70 ALA A CA 1
ATOM 544 C C . ALA A 1 70 ? -5.572 15.762 1.996 1.00 97.25 70 ALA A C 1
ATOM 546 O O . ALA A 1 70 ? -5.721 16.797 1.336 1.00 97.25 70 ALA A O 1
ATOM 547 N N . ASP A 1 71 ? -4.524 15.560 2.797 1.00 96.00 71 ASP A N 1
ATOM 548 C CA . ASP A 1 71 ? -3.423 16.518 2.947 1.00 96.00 71 ASP A CA 1
ATOM 549 C C . ASP A 1 71 ? -2.652 16.670 1.626 1.00 96.00 71 ASP A C 1
ATOM 551 O O . ASP A 1 71 ? -2.209 17.765 1.272 1.00 96.00 71 ASP A O 1
ATOM 555 N N . ARG A 1 72 ? -2.522 15.570 0.873 1.00 94.50 72 ARG A N 1
ATOM 556 C CA . ARG A 1 72 ? -1.854 15.532 -0.430 1.00 94.50 72 ARG A CA 1
ATOM 557 C C . ARG A 1 72 ? -2.419 14.443 -1.338 1.00 94.50 72 ARG A C 1
ATOM 559 O O . ARG A 1 72 ? -2.952 13.437 -0.874 1.00 94.50 72 ARG A O 1
ATOM 566 N N . ILE A 1 73 ? -2.292 14.675 -2.643 1.00 93.62 73 ILE A N 1
ATOM 567 C CA . ILE A 1 73 ? -2.560 13.690 -3.692 1.00 93.62 73 ILE A CA 1
ATOM 568 C C . ILE A 1 73 ? -1.239 13.429 -4.397 1.00 93.62 73 ILE A C 1
ATOM 570 O O . ILE A 1 73 ? -0.553 14.370 -4.796 1.00 93.62 73 ILE A O 1
ATOM 574 N N . VAL A 1 74 ? -0.890 12.159 -4.518 1.00 90.69 74 VAL A N 1
ATOM 575 C CA . VAL A 1 74 ? 0.388 11.695 -5.046 1.00 90.69 74 VAL A CA 1
ATOM 576 C C . VAL A 1 74 ? 0.106 10.898 -6.304 1.00 90.69 74 VAL A C 1
ATOM 578 O O . VAL A 1 74 ? -0.764 10.030 -6.301 1.00 90.69 74 VAL A O 1
ATOM 581 N N . ILE A 1 75 ? 0.829 11.212 -7.372 1.00 88.19 75 ILE A N 1
ATOM 582 C CA . ILE A 1 75 ? 0.790 10.452 -8.616 1.00 88.19 75 ILE A CA 1
ATOM 583 C C . ILE A 1 75 ? 2.152 9.792 -8.753 1.00 88.19 75 ILE A C 1
ATOM 585 O O . ILE A 1 75 ? 3.163 10.484 -8.840 1.00 88.19 75 ILE A O 1
ATOM 589 N N . ASP A 1 76 ? 2.151 8.468 -8.726 1.00 80.50 76 ASP A N 1
ATOM 590 C CA . ASP A 1 76 ? 3.314 7.645 -9.017 1.00 80.50 76 ASP A CA 1
ATOM 591 C C . ASP A 1 76 ? 3.148 7.043 -10.413 1.00 80.50 76 ASP A C 1
ATOM 593 O O . ASP A 1 76 ? 2.031 6.767 -10.861 1.00 80.50 76 ASP A O 1
ATOM 597 N N . SER A 1 77 ? 4.253 6.863 -11.123 1.00 78.44 77 SER A N 1
ATOM 598 C CA . SER A 1 77 ? 4.245 6.254 -12.445 1.00 78.44 77 SER A CA 1
ATOM 599 C C . SER A 1 77 ? 5.406 5.288 -12.587 1.00 78.44 77 SER A C 1
ATOM 601 O O . SER A 1 77 ? 6.559 5.658 -12.368 1.00 78.44 77 SER A O 1
ATOM 603 N N . SER A 1 78 ? 5.109 4.065 -13.012 1.00 75.56 78 SER A N 1
ATOM 604 C CA . SER A 1 78 ? 6.107 3.025 -13.244 1.00 75.56 78 SER A CA 1
ATOM 605 C C . SER A 1 78 ? 5.954 2.421 -14.640 1.00 75.56 78 SER A C 1
ATOM 607 O O . SER A 1 78 ? 4.876 2.430 -15.228 1.00 75.56 78 SER A O 1
ATOM 609 N N . GLY A 1 79 ? 7.048 1.918 -15.211 1.00 75.75 79 GLY A N 1
ATOM 610 C CA . GLY A 1 79 ? 7.041 1.369 -16.568 1.00 75.75 79 GLY A CA 1
ATOM 611 C C . GLY A 1 79 ? 7.072 2.446 -17.657 1.00 75.75 79 GLY A C 1
ATOM 612 O O . GLY A 1 79 ? 7.812 3.424 -17.561 1.00 75.75 79 GLY A O 1
ATOM 613 N N . GLY A 1 80 ? 6.333 2.225 -18.747 1.00 79.81 80 GLY A N 1
ATOM 614 C CA . GLY A 1 80 ? 6.338 3.101 -19.929 1.00 79.81 80 GLY A CA 1
ATOM 615 C C . GLY A 1 80 ? 7.628 3.039 -20.757 1.00 79.81 80 GLY A C 1
ATOM 616 O O . GLY A 1 80 ? 7.836 3.849 -21.662 1.00 79.81 80 GLY A O 1
ATOM 617 N N . ASN A 1 81 ? 8.509 2.085 -20.459 1.00 83.25 81 ASN A N 1
ATOM 618 C CA . ASN A 1 81 ? 9.768 1.870 -21.151 1.00 83.25 81 ASN A CA 1
ATOM 619 C C . ASN A 1 81 ? 9.705 0.647 -22.076 1.00 83.25 81 ASN A C 1
ATOM 621 O O . ASN A 1 81 ? 8.822 -0.206 -22.010 1.00 83.25 81 ASN A O 1
ATOM 625 N N . THR A 1 82 ? 10.674 0.572 -22.981 1.00 86.50 82 THR A N 1
ATOM 626 C CA . THR A 1 82 ? 10.868 -0.579 -23.864 1.00 86.50 82 THR A CA 1
ATOM 627 C C . THR A 1 82 ? 12.165 -1.264 -23.476 1.00 86.50 82 THR A C 1
ATOM 629 O O . THR A 1 82 ? 13.233 -0.657 -23.577 1.00 86.50 82 THR A O 1
ATOM 632 N N . ASN A 1 83 ? 12.075 -2.516 -23.042 1.00 89.75 83 ASN A N 1
ATOM 633 C CA . ASN A 1 83 ? 13.242 -3.345 -22.791 1.00 89.75 83 ASN A CA 1
ATOM 634 C C . ASN A 1 83 ? 13.665 -4.003 -24.097 1.00 89.75 83 ASN A C 1
ATOM 636 O O . ASN A 1 83 ? 12.845 -4.583 -24.805 1.00 89.75 83 ASN A O 1
ATOM 640 N N . LYS A 1 84 ? 14.953 -3.903 -24.412 1.00 94.38 84 LYS A N 1
ATOM 641 C CA . LYS A 1 84 ? 15.546 -4.524 -25.595 1.00 94.38 84 LYS A CA 1
ATOM 642 C C . LYS A 1 84 ? 16.663 -5.441 -25.158 1.00 94.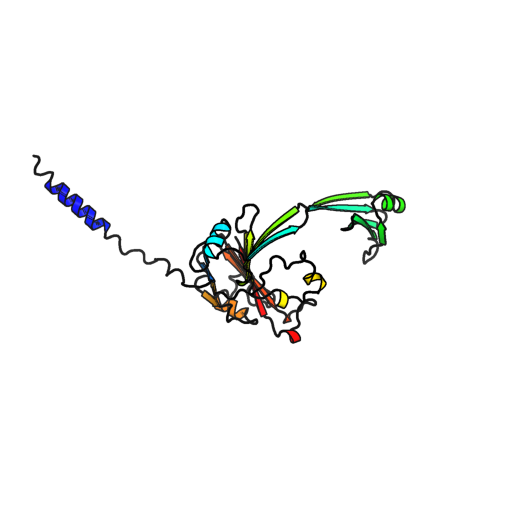38 84 LYS A C 1
ATOM 644 O O . LYS A 1 84 ? 17.507 -5.008 -24.370 1.00 94.38 84 LYS A O 1
ATOM 649 N N . SER A 1 85 ? 16.673 -6.663 -25.675 1.00 95.25 85 SER A N 1
ATOM 650 C CA . SER A 1 85 ? 17.762 -7.603 -25.452 1.00 95.25 85 SER A CA 1
ATOM 651 C C . SER A 1 85 ? 18.180 -8.331 -26.720 1.00 95.25 85 SER A C 1
ATOM 653 O O . SER A 1 85 ? 17.400 -8.508 -27.657 1.00 95.25 85 SER A O 1
ATOM 655 N N . TRP A 1 86 ? 19.449 -8.726 -26.733 1.00 97.19 86 TRP A N 1
ATOM 656 C CA . TRP A 1 86 ? 20.108 -9.415 -27.833 1.00 97.19 86 TRP A CA 1
ATOM 657 C C . TRP A 1 86 ? 20.886 -10.598 -27.287 1.00 97.19 86 TRP A C 1
ATOM 659 O O . TRP A 1 86 ? 21.480 -10.508 -26.211 1.00 97.19 86 TRP A O 1
ATOM 669 N N . LYS A 1 87 ? 20.909 -11.702 -28.027 1.00 96.56 87 LYS A N 1
ATOM 670 C CA . LYS A 1 87 ? 21.612 -12.912 -27.604 1.00 96.56 87 LYS A CA 1
ATOM 671 C C . LYS A 1 87 ? 22.432 -13.495 -28.741 1.00 96.56 87 LYS A C 1
ATOM 673 O O . LYS A 1 87 ? 21.937 -13.654 -29.854 1.00 96.56 87 LYS A O 1
ATOM 678 N N . TRP A 1 88 ? 23.671 -13.854 -28.431 1.00 96.31 88 TRP A N 1
ATOM 679 C CA . TRP A 1 88 ? 24.556 -14.619 -29.295 1.00 96.31 88 TRP A CA 1
ATOM 680 C C . TRP A 1 88 ? 24.713 -16.009 -28.682 1.00 96.31 88 TRP A C 1
ATOM 682 O O . TRP A 1 88 ? 25.516 -16.220 -27.774 1.00 96.31 88 TRP A O 1
ATOM 692 N N . ASN A 1 89 ? 23.920 -16.964 -29.160 1.00 91.62 89 ASN A N 1
ATOM 693 C CA . ASN A 1 89 ? 23.863 -18.324 -28.632 1.00 91.62 89 ASN A CA 1
ATOM 694 C C . ASN A 1 89 ? 25.200 -19.051 -28.797 1.00 91.62 89 ASN A C 1
ATOM 696 O O . ASN A 1 89 ? 25.626 -19.762 -27.894 1.00 91.62 89 ASN A O 1
ATOM 700 N N . LYS A 1 90 ? 25.878 -18.857 -29.936 1.00 89.19 90 LYS A N 1
ATOM 701 C CA . LYS A 1 90 ? 27.140 -19.557 -30.234 1.00 89.19 90 LYS A CA 1
ATOM 702 C C . LYS A 1 90 ? 28.314 -19.081 -29.384 1.00 89.19 90 LYS A C 1
ATOM 704 O O . LYS A 1 90 ? 29.147 -19.891 -29.000 1.00 89.19 90 LYS A O 1
ATOM 709 N N . SER A 1 91 ? 28.402 -17.778 -29.137 1.00 87.88 91 SER A N 1
ATOM 710 C CA . SER A 1 91 ? 29.471 -17.173 -28.335 1.00 87.88 91 SER A CA 1
ATOM 711 C C . SER A 1 91 ? 29.093 -17.017 -26.861 1.00 87.88 91 SER A C 1
ATOM 713 O O . SER A 1 91 ? 29.947 -16.671 -26.053 1.00 87.88 91 SER A O 1
ATOM 715 N N . GLY A 1 92 ? 27.845 -17.314 -26.491 1.00 91.62 92 GLY A N 1
ATOM 716 C CA . GLY A 1 92 ? 27.353 -17.243 -25.117 1.00 91.62 92 GLY A CA 1
ATOM 717 C C . GLY A 1 92 ? 27.270 -15.816 -24.577 1.00 91.62 92 GLY A C 1
ATOM 718 O O . GLY A 1 92 ? 27.449 -15.616 -23.381 1.00 91.62 92 GLY A O 1
ATOM 719 N N . PHE A 1 93 ? 27.008 -14.820 -25.427 1.00 94.81 93 PHE A N 1
ATOM 720 C CA . PHE A 1 93 ? 26.801 -13.439 -24.980 1.00 94.81 93 PHE A CA 1
ATOM 721 C C . PHE A 1 93 ? 25.320 -13.084 -24.904 1.00 94.81 93 PHE A C 1
ATOM 723 O O . PHE A 1 93 ? 24.510 -13.499 -25.736 1.00 94.81 93 PHE A O 1
ATOM 730 N N . TYR A 1 94 ? 24.982 -12.253 -23.927 1.00 94.50 94 TYR A N 1
ATOM 731 C CA . TYR A 1 94 ? 23.668 -11.647 -23.777 1.00 94.50 94 TYR A CA 1
ATOM 732 C C . TYR A 1 94 ? 23.822 -10.158 -23.533 1.00 94.50 94 TYR A C 1
ATOM 734 O O . TYR A 1 94 ? 24.705 -9.745 -22.789 1.00 94.50 94 TYR A O 1
ATOM 742 N N . ALA A 1 95 ? 22.974 -9.346 -24.147 1.00 96.12 95 ALA A N 1
ATOM 743 C CA . ALA A 1 95 ? 23.015 -7.909 -23.977 1.00 96.12 95 ALA A CA 1
ATOM 744 C C . ALA A 1 95 ? 21.632 -7.328 -23.741 1.00 96.12 95 ALA A C 1
ATOM 746 O O . ALA A 1 95 ? 20.646 -7.838 -24.270 1.00 96.12 95 ALA A O 1
ATOM 747 N N . PHE A 1 96 ? 21.563 -6.223 -23.005 1.00 94.38 96 PHE A N 1
ATOM 748 C CA . PHE A 1 96 ? 20.339 -5.443 -22.877 1.00 94.38 96 PHE A CA 1
ATOM 749 C C . PHE A 1 96 ? 20.613 -3.942 -22.871 1.00 94.38 96 PHE A C 1
ATOM 751 O O . PHE A 1 96 ? 21.720 -3.480 -22.591 1.00 94.38 96 PHE A O 1
ATOM 758 N N . LEU A 1 97 ? 19.580 -3.172 -23.208 1.00 92.69 97 LEU A N 1
ATOM 759 C CA . LEU A 1 97 ? 19.618 -1.717 -23.139 1.00 92.69 97 LEU A CA 1
ATOM 760 C C . LEU A 1 97 ? 19.396 -1.255 -21.691 1.00 92.69 97 LEU A C 1
ATOM 762 O O . LEU A 1 97 ? 18.329 -1.487 -21.123 1.00 92.69 97 LEU A O 1
ATOM 766 N N . ASN A 1 98 ? 20.381 -0.589 -21.095 1.00 86.50 98 ASN A N 1
ATOM 767 C CA . ASN A 1 98 ? 20.284 -0.075 -19.731 1.00 86.50 98 ASN A CA 1
ATOM 768 C C . ASN A 1 98 ? 19.497 1.249 -19.658 1.00 86.50 98 ASN A C 1
ATOM 770 O O . ASN A 1 98 ? 19.165 1.878 -20.668 1.00 86.50 98 ASN A O 1
ATOM 774 N N . LYS A 1 99 ? 19.250 1.730 -18.431 1.00 81.62 99 LYS A N 1
ATOM 775 C CA . LYS A 1 99 ? 18.543 3.003 -18.175 1.00 81.62 99 LYS A CA 1
ATOM 776 C C . LYS A 1 99 ? 19.225 4.227 -18.810 1.00 81.62 99 LYS A C 1
ATOM 778 O O . LYS A 1 99 ? 18.564 5.229 -19.065 1.00 81.62 99 LYS A O 1
ATOM 783 N N . ARG A 1 100 ? 20.528 4.149 -19.108 1.00 85.25 100 ARG A N 1
ATOM 784 C CA . ARG A 1 100 ? 21.321 5.204 -19.768 1.00 85.25 100 ARG A CA 1
ATOM 785 C C . ARG A 1 100 ? 21.296 5.108 -21.297 1.00 85.25 100 ARG A C 1
ATOM 787 O O . ARG A 1 100 ? 22.049 5.819 -21.955 1.00 85.25 100 ARG A O 1
ATOM 794 N N . LYS A 1 101 ? 20.437 4.250 -21.861 1.00 87.31 101 LYS A N 1
ATOM 795 C CA . LYS A 1 101 ? 20.332 3.967 -23.302 1.00 87.31 101 LYS A CA 1
ATOM 796 C C . LYS A 1 101 ? 21.622 3.402 -23.910 1.00 87.31 101 LYS A C 1
ATOM 798 O O . LYS A 1 101 ? 21.867 3.586 -25.098 1.00 87.31 101 LYS A O 1
ATOM 803 N N . LYS A 1 102 ? 22.421 2.700 -23.109 1.00 92.25 102 LYS A N 1
ATOM 804 C CA . LYS A 1 102 ? 23.624 1.987 -23.545 1.00 92.25 102 LYS A CA 1
ATOM 805 C C . LYS A 1 102 ? 23.397 0.482 -23.534 1.00 92.25 102 LYS A C 1
ATOM 807 O O . LYS A 1 102 ? 22.515 -0.003 -22.832 1.00 92.25 102 LYS A O 1
ATOM 812 N N . VAL A 1 103 ? 24.181 -0.248 -24.317 1.00 94.69 103 VAL A N 1
ATOM 813 C CA . VAL A 1 103 ? 24.096 -1.707 -24.420 1.00 94.69 103 VAL A CA 1
ATOM 814 C C . VAL A 1 103 ? 25.124 -2.330 -23.486 1.00 94.69 103 VAL A C 1
ATOM 816 O O . VAL A 1 103 ? 26.326 -2.217 -23.724 1.00 94.69 103 VAL A O 1
ATOM 819 N N . GLU A 1 104 ? 24.654 -2.980 -22.427 1.00 95.56 104 GLU A N 1
ATOM 820 C CA . GLU A 1 104 ? 25.492 -3.765 -21.519 1.00 95.56 104 GLU A CA 1
ATOM 821 C C . GLU A 1 104 ? 25.542 -5.206 -22.015 1.00 95.56 104 GLU A C 1
ATOM 823 O O . GLU A 1 104 ? 24.496 -5.815 -22.230 1.00 95.56 104 GLU A O 1
ATOM 828 N N . VAL A 1 105 ? 26.748 -5.737 -22.218 1.00 95.06 105 VAL A N 1
ATOM 829 C CA . VAL A 1 105 ? 26.987 -7.109 -22.676 1.00 95.06 105 VAL A CA 1
ATOM 830 C C . VAL A 1 105 ? 27.530 -7.943 -21.524 1.00 95.06 105 VAL A C 1
ATOM 832 O O . VAL A 1 105 ? 28.472 -7.543 -20.843 1.00 95.06 105 VAL A O 1
ATOM 835 N N . TYR A 1 106 ? 26.967 -9.132 -21.362 1.00 94.12 106 TYR A N 1
ATOM 836 C CA . TYR A 1 106 ? 27.300 -10.129 -20.359 1.00 94.12 106 TYR A CA 1
ATOM 837 C C . TYR A 1 106 ? 27.782 -11.397 -21.043 1.00 94.12 106 TYR A C 1
ATOM 839 O O . TYR A 1 106 ? 27.190 -11.850 -22.027 1.00 94.12 106 TYR A O 1
ATOM 847 N N . ASN A 1 107 ? 28.827 -11.992 -20.485 1.00 90.31 107 ASN A N 1
ATOM 848 C CA . ASN A 1 107 ? 29.273 -13.323 -20.860 1.00 90.31 107 ASN A CA 1
ATOM 849 C C . ASN A 1 107 ? 28.531 -14.356 -20.006 1.00 90.31 107 ASN A C 1
ATOM 851 O O . ASN A 1 107 ? 28.658 -14.360 -18.783 1.00 90.31 107 ASN A O 1
ATOM 855 N N . LEU A 1 108 ? 27.737 -15.213 -20.643 1.00 87.25 108 LEU A N 1
ATOM 856 C CA . LEU A 1 108 ? 26.965 -16.263 -19.978 1.00 87.25 108 LEU A CA 1
ATOM 857 C C . LEU A 1 108 ? 27.770 -17.552 -19.762 1.00 87.25 108 LEU A C 1
ATOM 859 O O . LEU A 1 108 ? 27.279 -18.458 -19.099 1.00 87.25 108 LEU A O 1
ATOM 863 N N . ASN A 1 109 ? 28.991 -17.654 -20.297 1.00 85.62 109 ASN A N 1
ATOM 864 C CA . ASN A 1 109 ? 29.827 -18.853 -20.157 1.00 85.62 109 ASN A CA 1
ATOM 865 C C . ASN A 1 109 ? 30.613 -18.905 -18.832 1.00 85.62 109 ASN A C 1
ATOM 867 O O . ASN A 1 109 ? 31.464 -19.775 -18.665 1.00 85.62 109 ASN A O 1
ATOM 871 N N . ILE A 1 110 ? 30.384 -17.959 -17.919 1.00 83.88 110 ILE A N 1
ATOM 872 C CA . ILE A 1 110 ? 31.050 -17.886 -16.614 1.00 83.88 110 ILE A CA 1
ATOM 873 C C . ILE A 1 110 ? 30.027 -18.069 -15.490 1.00 83.88 110 ILE A C 1
ATOM 875 O O . ILE A 1 110 ? 28.912 -17.560 -15.580 1.00 83.88 110 ILE A O 1
ATOM 879 N N . ASP A 1 111 ? 30.432 -18.731 -14.402 1.00 71.25 111 ASP A N 1
ATOM 880 C CA . ASP A 1 111 ? 29.563 -19.099 -13.265 1.00 71.25 111 ASP A CA 1
ATOM 881 C C . ASP A 1 111 ? 28.967 -17.897 -12.498 1.00 71.25 111 ASP A C 1
ATOM 883 O O . ASP A 1 111 ? 28.153 -18.060 -11.591 1.00 71.25 111 ASP A O 1
ATOM 887 N N . ASN A 1 112 ? 29.344 -16.669 -12.865 1.00 77.69 112 ASN A N 1
ATOM 888 C CA . ASN A 1 112 ? 28.743 -15.436 -12.372 1.00 77.69 112 ASN A CA 1
ATOM 889 C C . ASN A 1 112 ? 28.820 -14.349 -13.463 1.00 77.69 112 ASN A C 1
ATOM 891 O O . ASN A 1 112 ? 29.835 -13.646 -13.538 1.00 77.69 112 ASN A O 1
ATOM 895 N N . PRO A 1 113 ? 27.802 -14.236 -14.340 1.00 76.00 113 PRO A N 1
ATOM 896 C CA . PRO A 1 113 ? 27.812 -13.315 -15.470 1.00 76.00 113 PRO A CA 1
ATOM 897 C C . PRO A 1 113 ? 28.018 -11.874 -15.003 1.00 76.00 113 PRO A C 1
ATOM 899 O O . PRO A 1 113 ? 27.165 -11.280 -14.346 1.00 76.00 113 PRO A O 1
ATOM 902 N N . LYS A 1 114 ? 29.165 -11.296 -15.354 1.00 78.94 114 LYS A N 1
ATOM 903 C CA . LYS A 1 114 ? 29.460 -9.878 -15.137 1.00 78.94 114 LYS A CA 1
ATOM 904 C C . LYS A 1 114 ? 29.320 -9.119 -16.446 1.00 78.94 114 LYS A C 1
ATOM 906 O O . LYS A 1 114 ? 29.368 -9.711 -17.525 1.00 78.94 114 LYS A O 1
ATOM 911 N N . ILE A 1 115 ? 29.166 -7.802 -16.328 1.00 82.94 115 ILE A N 1
ATOM 912 C CA . ILE A 1 115 ? 29.266 -6.906 -17.477 1.00 82.94 115 ILE A CA 1
ATOM 913 C C . ILE A 1 115 ? 30.678 -7.064 -18.045 1.00 82.94 115 ILE A C 1
ATOM 915 O O . ILE A 1 115 ? 31.657 -6.679 -17.408 1.00 82.94 115 ILE A O 1
ATOM 919 N N . GLU A 1 116 ? 30.762 -7.645 -19.234 1.00 85.06 116 GLU A N 1
ATOM 920 C CA . GLU A 1 116 ? 31.995 -7.780 -20.005 1.00 85.06 116 GLU A CA 1
ATOM 921 C C . GLU A 1 116 ? 32.377 -6.407 -20.569 1.00 85.06 116 GLU A C 1
ATOM 923 O O . GLU A 1 116 ? 33.529 -5.974 -20.495 1.00 85.06 116 GLU A O 1
ATOM 928 N N . LYS A 1 117 ? 31.384 -5.702 -21.134 1.00 91.62 117 LYS A N 1
ATOM 929 C CA . LYS A 1 117 ? 31.567 -4.391 -21.755 1.00 91.62 117 LYS A CA 1
ATOM 930 C C . LYS A 1 117 ? 30.255 -3.625 -21.913 1.00 91.62 117 LYS A C 1
ATOM 932 O O . LYS A 1 117 ? 29.188 -4.213 -22.068 1.00 91.62 117 LYS A O 1
ATOM 937 N N . GLU A 1 118 ? 30.362 -2.299 -21.936 1.00 94.62 118 GLU A N 1
ATOM 938 C CA . GLU A 1 118 ? 29.279 -1.380 -22.288 1.00 94.62 118 GLU A CA 1
ATOM 939 C C . GLU A 1 118 ? 29.571 -0.720 -23.648 1.00 94.62 118 GLU A C 1
ATOM 941 O O . GLU A 1 118 ? 30.698 -0.292 -23.911 1.00 94.62 118 GLU A O 1
ATOM 946 N N . TYR A 1 119 ? 28.550 -0.624 -24.496 1.00 95.12 119 TYR A N 1
ATOM 947 C CA . TYR A 1 119 ? 28.588 0.019 -25.811 1.00 95.12 119 TYR A CA 1
ATOM 948 C C . TYR A 1 119 ? 27.552 1.143 -25.886 1.00 95.12 119 TYR A C 1
ATOM 950 O O . TYR A 1 119 ? 26.522 1.089 -25.211 1.00 95.12 119 TYR A O 1
ATOM 958 N N . ASN A 1 120 ? 27.773 2.159 -26.723 1.00 95.19 120 ASN A N 1
ATOM 959 C CA . ASN A 1 120 ? 26.813 3.266 -26.835 1.00 95.19 120 ASN A CA 1
ATOM 960 C C . ASN A 1 120 ? 25.526 2.859 -27.563 1.00 95.19 120 ASN A C 1
ATOM 962 O O . ASN A 1 120 ? 24.488 3.489 -27.386 1.00 95.19 120 ASN A O 1
ATOM 966 N N . ASN A 1 121 ? 25.596 1.834 -28.410 1.00 94.81 121 ASN A N 1
ATOM 967 C CA . ASN A 1 121 ? 24.482 1.302 -29.187 1.00 94.81 121 ASN A CA 1
ATOM 968 C C . ASN A 1 121 ? 24.779 -0.147 -29.604 1.00 94.81 121 ASN A C 1
ATOM 970 O O . ASN A 1 121 ? 25.893 -0.644 -29.431 1.00 94.81 121 ASN A O 1
ATOM 974 N N . ILE A 1 122 ? 23.774 -0.825 -30.160 1.00 95.75 122 ILE A N 1
ATOM 975 C CA . ILE A 1 122 ? 23.900 -2.227 -30.567 1.00 95.75 122 ILE A CA 1
ATOM 976 C C . ILE A 1 122 ? 24.831 -2.415 -31.773 1.00 95.75 122 ILE A C 1
ATOM 978 O O . ILE A 1 122 ? 25.527 -3.425 -31.836 1.00 95.75 122 ILE A O 1
ATOM 982 N N . ASP A 1 123 ? 24.917 -1.443 -32.685 1.00 96.44 123 ASP A N 1
ATOM 983 C CA . ASP A 1 123 ? 25.763 -1.549 -33.882 1.00 96.44 123 ASP A CA 1
ATOM 984 C C . ASP A 1 123 ? 27.248 -1.654 -33.512 1.00 96.44 123 ASP A C 1
ATOM 986 O O . ASP A 1 123 ? 28.008 -2.384 -34.149 1.00 96.44 123 ASP A O 1
ATOM 990 N N . GLU A 1 124 ? 27.679 -0.956 -32.458 1.00 96.88 124 GLU A N 1
ATOM 991 C CA . GLU A 1 124 ? 29.033 -1.089 -31.912 1.00 96.88 124 GLU A CA 1
ATOM 992 C C . GLU A 1 124 ? 29.303 -2.494 -31.356 1.00 96.88 124 GLU A C 1
ATOM 994 O O . GLU A 1 124 ? 30.378 -3.046 -31.595 1.00 96.88 124 GLU A O 1
ATOM 999 N N . ALA A 1 125 ? 28.335 -3.092 -30.656 1.00 94.12 125 ALA A N 1
ATOM 1000 C CA . ALA A 1 125 ? 28.465 -4.453 -30.144 1.00 94.12 125 ALA A CA 1
ATOM 1001 C C . ALA A 1 125 ? 28.498 -5.475 -31.293 1.00 94.12 125 ALA A C 1
ATOM 1003 O O . ALA A 1 125 ? 29.361 -6.349 -31.308 1.00 94.12 125 ALA A O 1
ATOM 1004 N N . VAL A 1 126 ? 27.638 -5.319 -32.305 1.00 96.06 126 VAL A N 1
ATOM 1005 C CA . VAL A 1 126 ? 27.584 -6.191 -33.492 1.00 96.06 126 VAL A CA 1
ATOM 1006 C C . VAL A 1 126 ? 28.880 -6.139 -34.304 1.00 96.06 126 VAL A C 1
ATOM 1008 O O . VAL A 1 126 ? 29.340 -7.169 -34.790 1.00 96.06 126 VAL A O 1
ATOM 1011 N N . LYS A 1 127 ? 29.537 -4.976 -34.404 1.00 96.19 127 LYS A N 1
ATOM 1012 C CA . LYS A 1 127 ? 30.858 -4.866 -35.056 1.00 96.19 127 LYS A CA 1
ATOM 1013 C C . LYS A 1 127 ? 31.933 -5.729 -34.391 1.00 96.19 127 LYS A C 1
ATOM 1015 O O . LYS A 1 127 ? 32.867 -6.146 -35.067 1.00 96.19 127 LYS A O 1
ATOM 1020 N N . VAL A 1 128 ? 31.825 -5.960 -33.083 1.00 94.06 128 VAL A N 1
ATOM 1021 C CA . VAL A 1 128 ? 32.812 -6.716 -32.297 1.00 94.06 128 VAL A CA 1
ATOM 1022 C C . VAL A 1 128 ? 32.418 -8.186 -32.162 1.00 94.06 128 VAL A C 1
ATOM 1024 O O . VAL A 1 128 ? 33.269 -9.061 -32.282 1.00 94.06 128 VAL A O 1
ATOM 1027 N N . LEU A 1 129 ? 31.138 -8.457 -31.913 1.00 92.88 129 LEU A N 1
ATOM 1028 C CA . LEU A 1 129 ? 30.620 -9.783 -31.563 1.00 92.88 129 LEU A CA 1
ATOM 1029 C C . LEU A 1 129 ? 29.994 -10.521 -32.756 1.00 92.88 129 LEU A C 1
ATOM 1031 O O . LEU A 1 129 ? 29.668 -11.702 -32.648 1.00 92.88 129 LEU A O 1
ATOM 1035 N N . GLY A 1 130 ? 29.828 -9.841 -33.891 1.00 93.69 130 GLY A N 1
ATOM 1036 C CA . GLY A 1 130 ? 29.065 -10.328 -35.035 1.00 93.69 130 GLY A CA 1
ATOM 1037 C C . GLY A 1 130 ? 27.556 -10.155 -34.848 1.00 93.69 130 GLY A C 1
ATOM 1038 O O . GLY A 1 130 ? 27.086 -9.540 -33.890 1.00 93.69 130 GLY A O 1
ATOM 1039 N N . ASN A 1 131 ? 26.775 -10.703 -35.778 1.00 95.88 131 ASN A N 1
ATOM 1040 C CA . ASN A 1 131 ? 25.313 -10.658 -35.705 1.00 95.88 131 ASN A CA 1
ATOM 1041 C C . ASN A 1 131 ? 24.793 -11.530 -34.554 1.00 95.88 131 ASN A C 1
ATOM 1043 O O . ASN A 1 131 ? 25.303 -12.628 -34.331 1.00 95.88 131 ASN A O 1
ATOM 1047 N N . PHE A 1 132 ? 23.776 -11.036 -33.850 1.00 95.75 132 PHE A N 1
ATOM 1048 C CA . PHE A 1 132 ? 23.075 -11.788 -32.812 1.00 95.75 132 PHE A CA 1
ATOM 1049 C C . PHE A 1 132 ? 22.130 -12.826 -33.429 1.00 95.75 132 PHE A C 1
ATOM 1051 O O . PHE A 1 132 ? 21.653 -12.663 -34.553 1.00 95.75 132 PHE A O 1
ATOM 1058 N N . ASP A 1 133 ? 21.847 -13.881 -32.670 1.00 96.75 133 ASP A N 1
ATOM 1059 C CA . ASP A 1 133 ? 20.929 -14.952 -33.062 1.00 96.75 133 ASP A CA 1
ATOM 1060 C C . ASP A 1 133 ? 19.478 -14.619 -32.675 1.00 96.75 133 ASP A C 1
ATOM 1062 O O . ASP A 1 133 ? 18.543 -15.003 -33.375 1.00 96.75 133 ASP A O 1
ATOM 1066 N N . GLU A 1 134 ? 19.280 -13.885 -31.573 1.00 96.00 134 GLU A N 1
ATOM 1067 C CA . GLU A 1 134 ? 17.954 -13.528 -31.058 1.00 96.00 134 GLU A CA 1
ATOM 1068 C C . GLU A 1 134 ? 17.871 -12.043 -30.688 1.00 96.00 134 GLU A C 1
ATOM 1070 O O . GLU A 1 134 ? 18.818 -11.467 -30.146 1.00 96.00 134 GLU A O 1
ATOM 1075 N N . TYR A 1 135 ? 16.704 -11.448 -30.945 1.00 96.31 135 TYR A N 1
ATOM 1076 C CA . TYR A 1 135 ? 16.319 -10.110 -30.500 1.00 96.31 135 TYR A CA 1
ATOM 1077 C C . TYR A 1 135 ? 14.950 -10.163 -29.835 1.00 96.31 135 TYR A C 1
ATOM 1079 O O . TYR A 1 135 ? 14.012 -10.742 -30.389 1.00 96.31 135 TYR A O 1
ATOM 1087 N N . LYS A 1 136 ? 14.829 -9.512 -28.677 1.00 95.56 136 LYS A N 1
ATOM 1088 C CA . LYS A 1 136 ? 13.561 -9.346 -27.974 1.00 95.56 136 LYS A CA 1
ATOM 1089 C C . LYS A 1 136 ? 13.311 -7.877 -27.663 1.00 95.56 136 LYS A C 1
ATOM 1091 O O . LYS A 1 136 ? 14.204 -7.164 -27.207 1.00 95.56 136 LYS A O 1
ATOM 1096 N N . GLU A 1 137 ? 12.073 -7.451 -27.888 1.00 94.75 137 GLU A N 1
ATOM 1097 C CA . GLU A 1 137 ? 11.573 -6.128 -27.528 1.00 94.75 137 GLU A CA 1
ATOM 1098 C C . GLU A 1 137 ? 10.307 -6.281 -26.686 1.00 94.75 137 GLU A C 1
ATOM 1100 O O . GLU A 1 137 ? 9.257 -6.665 -27.199 1.00 94.75 137 GLU A O 1
ATOM 1105 N N . ASP A 1 138 ? 10.410 -5.970 -25.396 1.00 90.38 138 ASP A N 1
ATOM 1106 C CA . ASP A 1 138 ? 9.292 -6.018 -24.460 1.00 90.38 138 ASP A CA 1
ATOM 1107 C C . ASP A 1 138 ? 8.848 -4.590 -24.134 1.00 90.38 138 ASP A C 1
ATOM 1109 O O . ASP A 1 138 ? 9.588 -3.806 -23.529 1.00 90.38 138 ASP A O 1
ATOM 1113 N N . LYS A 1 139 ? 7.626 -4.237 -24.540 1.00 90.12 139 LYS A N 1
ATOM 1114 C CA . LYS A 1 139 ? 7.008 -2.956 -24.182 1.00 90.12 139 LYS A CA 1
ATOM 1115 C C . LYS A 1 139 ? 6.315 -3.098 -22.838 1.00 90.12 139 LYS A C 1
ATOM 1117 O O . LYS A 1 139 ? 5.355 -3.855 -22.717 1.00 90.12 139 LYS A O 1
ATOM 1122 N N . ILE A 1 140 ? 6.797 -2.356 -21.849 1.00 84.50 140 ILE A N 1
ATOM 1123 C CA . ILE A 1 140 ? 6.180 -2.296 -20.530 1.00 84.50 140 ILE A CA 1
ATOM 1124 C C . ILE A 1 140 ? 5.189 -1.127 -20.555 1.00 84.50 140 ILE A C 1
ATOM 1126 O O . ILE A 1 140 ? 5.614 0.005 -20.814 1.00 84.50 140 ILE A O 1
ATOM 1130 N N . PRO A 1 141 ? 3.880 -1.364 -20.345 1.00 84.12 141 PRO A N 1
ATOM 1131 C CA . PRO A 1 141 ? 2.906 -0.280 -20.292 1.00 84.12 141 PRO A CA 1
ATOM 1132 C C . PRO A 1 141 ? 3.260 0.699 -19.168 1.00 84.12 141 PRO A C 1
ATOM 1134 O O . PRO A 1 141 ? 3.898 0.328 -18.182 1.00 84.12 141 PRO A O 1
ATOM 1137 N N . LEU A 1 142 ? 2.886 1.965 -19.342 1.00 82.94 142 LEU A N 1
ATOM 1138 C CA . LEU A 1 142 ? 2.972 2.943 -18.265 1.00 82.94 142 LEU A CA 1
ATOM 1139 C C . LEU A 1 142 ? 1.834 2.658 -17.284 1.00 82.94 142 LEU A C 1
ATOM 1141 O O . LEU A 1 142 ? 0.670 2.733 -17.665 1.00 82.94 142 LEU A O 1
ATOM 1145 N N . ASP A 1 143 ? 2.187 2.322 -16.053 1.00 81.31 143 ASP A N 1
ATOM 1146 C CA . ASP A 1 143 ? 1.267 2.170 -14.933 1.00 81.31 143 AS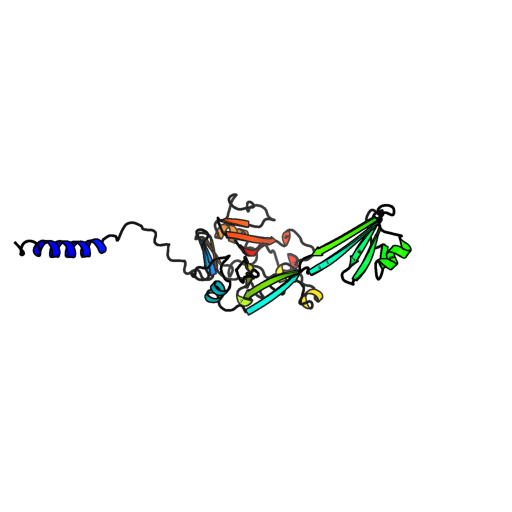P A CA 1
ATOM 1147 C C . ASP A 1 143 ? 1.273 3.473 -14.132 1.00 81.31 143 ASP A C 1
ATOM 1149 O O . ASP A 1 143 ? 2.327 3.898 -13.655 1.00 81.31 143 ASP A O 1
ATOM 1153 N N . ILE A 1 144 ? 0.115 4.125 -14.020 1.00 84.19 144 ILE A N 1
ATOM 1154 C CA . ILE A 1 144 ? -0.061 5.369 -13.267 1.00 84.19 144 ILE A CA 1
ATOM 1155 C C . ILE A 1 144 ? -0.926 5.065 -12.052 1.00 84.19 144 ILE A C 1
ATOM 1157 O O . ILE A 1 144 ? -2.065 4.616 -12.170 1.00 84.19 144 ILE A O 1
ATOM 1161 N N . ARG A 1 145 ? -0.402 5.371 -10.869 1.00 87.75 145 ARG A N 1
ATOM 1162 C CA . ARG A 1 145 ? -1.070 5.138 -9.593 1.00 87.75 145 ARG A CA 1
ATOM 1163 C C . ARG A 1 145 ? -1.339 6.459 -8.904 1.00 87.75 145 ARG A C 1
ATOM 1165 O O . ARG A 1 145 ? -0.468 7.322 -8.825 1.00 87.75 145 ARG A O 1
ATOM 1172 N N . LYS A 1 146 ? -2.556 6.616 -8.391 1.00 93.06 146 LYS A N 1
ATOM 1173 C CA . LYS A 1 146 ? -2.994 7.824 -7.695 1.00 93.06 146 LYS A CA 1
ATOM 1174 C C . LYS A 1 146 ? -3.320 7.492 -6.248 1.00 93.06 146 LYS A C 1
ATOM 1176 O O . LYS A 1 146 ? -4.133 6.613 -5.978 1.00 93.06 146 LYS A O 1
ATOM 1181 N N . TYR A 1 147 ? -2.717 8.237 -5.332 1.00 94.75 147 TYR A N 1
ATOM 1182 C CA . TYR A 1 147 ? -2.873 8.045 -3.897 1.00 94.75 147 TYR A CA 1
ATOM 1183 C C . TYR A 1 147 ? -3.402 9.312 -3.234 1.00 94.75 147 TYR A C 1
ATOM 1185 O O . TYR A 1 147 ? -2.887 10.408 -3.457 1.00 94.75 147 TYR A O 1
ATOM 1193 N N . HIS A 1 148 ? -4.418 9.161 -2.393 1.00 96.94 148 HIS A N 1
ATOM 1194 C CA . HIS A 1 148 ? -4.906 10.197 -1.490 1.00 96.94 148 HIS A CA 1
ATOM 1195 C C . HIS A 1 148 ? -4.335 9.935 -0.096 1.00 96.94 148 HIS A C 1
ATOM 1197 O O . HIS A 1 148 ? -4.544 8.859 0.458 1.00 96.94 148 HIS A O 1
ATOM 1203 N N . VAL A 1 149 ? -3.616 10.904 0.473 1.00 96.31 149 VAL A N 1
ATOM 1204 C CA . VAL A 1 149 ? -2.864 10.710 1.721 1.00 96.31 149 VAL A CA 1
ATOM 1205 C C . VAL A 1 149 ? -3.322 11.705 2.784 1.00 96.31 149 VAL A C 1
ATOM 1207 O O . VAL A 1 149 ? -3.288 12.921 2.574 1.00 96.31 149 VAL A O 1
ATOM 1210 N N . TRP A 1 150 ? -3.722 11.182 3.941 1.00 97.25 150 TRP A N 1
ATOM 1211 C CA . TRP A 1 150 ? -3.992 11.933 5.165 1.00 97.25 150 TRP A CA 1
ATOM 1212 C C . TRP A 1 150 ? -2.814 11.739 6.115 1.00 97.25 150 TRP A C 1
ATOM 1214 O O . TRP A 1 150 ? -2.803 10.841 6.963 1.00 97.25 150 TRP A O 1
ATOM 1224 N N . ASP A 1 151 ? -1.813 12.603 5.959 1.00 93.62 151 ASP A N 1
ATOM 1225 C CA . ASP A 1 151 ? -0.537 12.571 6.670 1.00 93.62 151 ASP A CA 1
ATOM 1226 C C . ASP A 1 151 ? -0.735 12.497 8.185 1.00 93.62 151 ASP A C 1
ATOM 1228 O O . ASP A 1 151 ? -0.063 11.718 8.854 1.00 93.62 151 ASP A O 1
ATOM 1232 N N . LYS A 1 152 ? -1.660 13.295 8.734 1.00 93.19 152 LYS A N 1
ATOM 1233 C CA . LYS A 1 152 ? -1.903 13.356 10.188 1.00 93.19 152 LYS A CA 1
ATOM 1234 C C . LYS A 1 152 ? -2.695 12.173 10.730 1.00 93.19 152 LYS A C 1
ATOM 1236 O O . LYS A 1 152 ? -2.655 11.926 11.930 1.00 93.19 152 LYS A O 1
ATOM 1241 N N . LEU A 1 153 ? -3.455 11.495 9.874 1.00 95.38 153 LEU A N 1
ATOM 1242 C CA . LEU A 1 153 ? -4.285 10.364 10.281 1.00 95.38 153 LEU A CA 1
ATOM 1243 C C . LEU A 1 153 ? -3.572 9.027 10.094 1.00 95.38 153 LEU A C 1
ATOM 1245 O O . LEU A 1 153 ? -4.069 8.023 10.593 1.00 95.38 153 LEU A O 1
ATOM 1249 N N . GLY A 1 154 ? -2.441 9.000 9.384 1.00 95.19 154 GLY A N 1
ATOM 1250 C CA . GLY A 1 154 ? -1.761 7.757 9.039 1.00 95.19 154 GLY A CA 1
ATOM 1251 C C . GLY A 1 154 ? -2.543 6.915 8.036 1.00 95.19 154 GLY A C 1
ATOM 1252 O O . GLY A 1 154 ? -2.528 5.690 8.130 1.00 95.19 154 GLY A O 1
ATOM 1253 N N . ILE A 1 155 ? -3.271 7.563 7.119 1.00 96.75 155 ILE A N 1
ATOM 1254 C CA . ILE A 1 155 ? -4.139 6.893 6.144 1.00 96.75 155 ILE A CA 1
ATOM 1255 C C . ILE A 1 155 ? -3.690 7.236 4.731 1.00 96.75 155 ILE A C 1
ATOM 1257 O O . ILE A 1 155 ? -3.471 8.400 4.396 1.00 96.75 155 ILE A O 1
ATOM 1261 N N . GLU A 1 156 ? -3.617 6.214 3.895 1.00 95.81 156 GLU A N 1
ATOM 1262 C CA . GLU A 1 156 ? -3.346 6.309 2.467 1.00 95.81 156 GLU A CA 1
ATOM 1263 C C . GLU A 1 156 ? -4.422 5.528 1.710 1.00 95.81 156 GLU A C 1
ATOM 1265 O O . GLU A 1 156 ? -4.834 4.455 2.141 1.00 95.81 156 GLU A O 1
ATOM 1270 N N . VAL A 1 157 ? -4.891 6.058 0.584 1.00 96.81 157 VAL A N 1
ATOM 1271 C CA . VAL A 1 157 ? -5.885 5.397 -0.266 1.00 96.81 157 VAL A CA 1
ATOM 1272 C C . VAL A 1 157 ? -5.402 5.381 -1.704 1.00 96.81 157 VAL A C 1
ATOM 1274 O O . VAL A 1 157 ? -5.233 6.443 -2.303 1.00 96.81 157 VAL A O 1
ATOM 1277 N N . TYR A 1 158 ? -5.219 4.188 -2.262 1.00 94.94 158 TYR A N 1
ATOM 1278 C CA . TYR A 1 158 ? -4.965 3.991 -3.685 1.00 94.94 158 TYR A CA 1
ATOM 1279 C C . TYR A 1 158 ? -6.295 3.961 -4.437 1.00 94.94 158 TYR A C 1
ATOM 1281 O O . TYR A 1 158 ? -7.225 3.254 -4.035 1.00 94.94 158 TYR A O 1
ATOM 1289 N N . VAL A 1 159 ? -6.383 4.718 -5.531 1.00 95.56 159 VAL A N 1
ATOM 1290 C CA . VAL A 1 159 ? -7.569 4.770 -6.389 1.00 95.56 159 VAL A CA 1
ATOM 1291 C C . VAL A 1 159 ? -7.260 4.310 -7.808 1.00 95.56 159 VAL A C 1
ATOM 1293 O O . VAL A 1 159 ? -6.153 4.492 -8.319 1.00 95.56 159 VAL A O 1
ATOM 1296 N N . THR A 1 160 ? -8.260 3.716 -8.451 1.00 93.19 160 THR A N 1
ATOM 1297 C CA . THR A 1 160 ? -8.204 3.331 -9.863 1.00 93.19 160 THR A CA 1
ATOM 1298 C C . THR A 1 160 ? -8.256 4.565 -10.772 1.00 93.19 160 THR A C 1
ATOM 1300 O O . THR A 1 160 ? -8.558 5.676 -10.333 1.00 93.19 160 THR A O 1
ATOM 1303 N N . GLU A 1 161 ? -8.044 4.375 -12.077 1.00 88.56 161 GLU A N 1
ATOM 1304 C CA . GLU A 1 161 ? -8.187 5.442 -13.084 1.00 88.56 161 GLU A CA 1
ATOM 1305 C C . GLU A 1 161 ? -9.593 6.070 -13.130 1.00 88.56 161 GLU A C 1
ATOM 1307 O O . GLU A 1 161 ? -9.764 7.172 -13.649 1.00 88.56 161 GLU A O 1
ATOM 1312 N N . LYS A 1 162 ? -10.607 5.385 -12.584 1.00 92.62 162 LYS A N 1
ATOM 1313 C CA . LYS A 1 162 ? -11.991 5.873 -12.487 1.00 92.62 162 LYS A CA 1
ATOM 1314 C C . LYS A 1 162 ? -12.274 6.643 -11.195 1.00 92.62 162 LYS A C 1
ATOM 1316 O O . LYS A 1 162 ? -13.433 6.951 -10.928 1.00 92.62 162 LYS A O 1
ATOM 1321 N N . ASP A 1 163 ? -11.246 6.940 -10.398 1.00 94.12 163 ASP A N 1
ATOM 1322 C CA . ASP A 1 163 ? -11.376 7.540 -9.065 1.00 94.12 163 ASP A CA 1
ATOM 1323 C C . ASP A 1 163 ? -12.234 6.690 -8.102 1.00 94.12 163 ASP A C 1
ATOM 1325 O O . ASP A 1 163 ? -12.897 7.202 -7.197 1.00 94.12 163 ASP A O 1
ATOM 1329 N N . GLU A 1 164 ? -12.199 5.368 -8.273 1.00 96.12 164 GLU A N 1
ATOM 1330 C CA . GLU A 1 164 ? -12.779 4.400 -7.337 1.00 96.12 164 GLU A CA 1
ATOM 1331 C C . GLU A 1 164 ? -11.698 3.932 -6.363 1.00 96.12 164 GLU A C 1
ATOM 1333 O O . GLU A 1 164 ? -10.540 3.765 -6.749 1.00 96.12 164 GLU A O 1
ATOM 1338 N N . ILE A 1 165 ? -12.060 3.718 -5.100 1.00 96.44 165 ILE A N 1
ATOM 1339 C CA . ILE A 1 165 ? -11.147 3.145 -4.109 1.00 96.44 165 ILE A CA 1
ATOM 1340 C C . ILE A 1 165 ? -10.721 1.753 -4.598 1.00 96.44 165 ILE A C 1
ATOM 1342 O O . ILE A 1 165 ? -11.545 0.962 -5.048 1.00 96.44 165 ILE A O 1
ATOM 1346 N N . ASN A 1 166 ? -9.418 1.484 -4.555 1.00 94.69 166 ASN A N 1
ATOM 1347 C CA . ASN A 1 166 ? -8.863 0.152 -4.777 1.00 94.69 166 ASN A CA 1
ATOM 1348 C C . ASN A 1 166 ? -8.483 -0.472 -3.430 1.00 94.69 166 ASN A C 1
ATOM 1350 O O . ASN A 1 166 ? -8.947 -1.550 -3.062 1.00 94.69 166 ASN A O 1
ATOM 1354 N N . CYS A 1 167 ? -7.688 0.258 -2.646 1.00 95.12 167 CYS A N 1
ATOM 1355 C CA . CYS A 1 167 ? -7.329 -0.154 -1.298 1.00 95.12 167 CYS A CA 1
ATOM 1356 C C . CYS A 1 167 ? -7.068 1.039 -0.374 1.00 95.12 167 CYS A C 1
ATOM 1358 O O . CYS A 1 167 ? -6.675 2.126 -0.805 1.00 95.12 167 CYS A O 1
ATOM 1360 N N . ILE A 1 168 ? -7.295 0.814 0.918 1.00 97.25 168 ILE A N 1
ATOM 1361 C CA . ILE A 1 168 ? -7.015 1.746 2.011 1.00 97.25 168 ILE A CA 1
ATOM 1362 C C . ILE A 1 168 ? -5.931 1.136 2.893 1.00 97.25 168 ILE A C 1
ATOM 1364 O O . ILE A 1 168 ? -6.086 0.014 3.365 1.00 97.25 168 ILE A O 1
ATOM 1368 N N . TYR A 1 169 ? -4.880 1.896 3.167 1.00 96.38 169 TYR A N 1
ATOM 1369 C CA . TYR A 1 169 ? -3.803 1.543 4.080 1.00 96.38 169 TYR A CA 1
ATOM 1370 C C . TYR A 1 169 ? -3.889 2.377 5.355 1.00 96.38 169 TYR A C 1
ATOM 1372 O O . TYR A 1 169 ? -3.916 3.610 5.311 1.00 96.38 169 TYR A O 1
ATOM 1380 N N . LEU A 1 170 ? -3.891 1.701 6.502 1.00 97.06 170 LEU A N 1
ATOM 1381 C CA . LEU A 1 170 ? -3.745 2.301 7.827 1.00 97.06 170 LEU A CA 1
ATOM 1382 C C . LEU A 1 170 ? -2.325 2.029 8.313 1.00 97.06 170 LEU A C 1
ATOM 1384 O O . LEU A 1 170 ? -2.011 0.903 8.685 1.00 97.06 170 LEU A O 1
ATOM 1388 N N . HIS A 1 171 ? -1.461 3.040 8.302 1.00 94.00 171 HIS A N 1
ATOM 1389 C CA . HIS A 1 171 ? -0.037 2.902 8.620 1.00 94.00 171 HIS A CA 1
ATOM 1390 C C . HIS A 1 171 ? 0.194 2.951 10.129 1.00 94.00 171 HIS A C 1
ATOM 1392 O O . HIS A 1 171 ? 0.406 4.015 10.698 1.00 94.00 171 HIS A O 1
ATOM 1398 N N . THR A 1 172 ? 0.123 1.813 10.813 1.00 93.75 172 THR A N 1
ATOM 1399 C CA . THR A 1 172 ? 0.222 1.727 12.283 1.00 93.75 172 THR A CA 1
ATOM 1400 C C . THR A 1 172 ? 1.659 1.791 12.804 1.00 93.75 172 THR A C 1
ATOM 1402 O O . THR A 1 172 ? 1.874 2.155 13.963 1.00 93.75 172 THR A O 1
ATOM 1405 N N . LEU A 1 173 ? 2.638 1.491 11.948 1.00 88.88 173 LEU A N 1
ATOM 1406 C CA . LEU A 1 173 ? 4.066 1.660 12.194 1.00 88.88 173 LEU A CA 1
ATOM 1407 C C . LEU A 1 173 ? 4.655 2.571 11.120 1.00 88.88 173 LEU A C 1
ATOM 1409 O O . LEU A 1 173 ? 4.525 2.294 9.928 1.00 88.88 173 LEU A O 1
ATOM 1413 N N . HIS A 1 174 ? 5.314 3.655 11.529 1.00 84.69 174 HIS A N 1
ATOM 1414 C CA . HIS A 1 174 ? 5.888 4.582 10.562 1.00 84.69 174 HIS A CA 1
ATOM 1415 C C . HIS A 1 174 ? 7.035 3.906 9.812 1.00 84.69 174 HIS A C 1
ATOM 1417 O O . HIS A 1 174 ? 7.891 3.267 10.426 1.00 84.69 174 HIS A O 1
ATOM 1423 N N . TYR A 1 175 ? 7.094 4.095 8.494 1.00 74.69 175 TYR A N 1
ATOM 1424 C CA . TYR A 1 175 ? 8.085 3.443 7.635 1.00 74.69 175 TYR A CA 1
ATOM 1425 C C . TYR A 1 175 ? 9.526 3.699 8.096 1.00 74.69 175 TYR A C 1
ATOM 1427 O O . TYR A 1 175 ? 10.358 2.794 8.039 1.00 74.69 175 TYR A O 1
ATOM 1435 N N . SER A 1 176 ? 9.799 4.900 8.625 1.00 73.25 176 SER A N 1
ATOM 1436 C CA . SER A 1 176 ? 11.128 5.260 9.116 1.00 73.25 176 SER A CA 1
ATOM 1437 C C . SER A 1 176 ? 11.586 4.357 10.249 1.00 73.25 176 SER A C 1
ATOM 1439 O O . SER A 1 176 ? 12.767 4.332 10.507 1.00 73.25 176 SER A O 1
ATOM 1441 N N . LYS A 1 177 ? 10.688 3.643 10.939 1.00 74.38 177 LYS A N 1
ATOM 1442 C CA . LYS A 1 177 ? 11.024 2.691 12.009 1.00 74.38 177 LYS A CA 1
ATOM 1443 C C . LYS A 1 177 ? 11.324 1.287 11.497 1.00 74.38 177 LYS A C 1
ATOM 1445 O O . LYS A 1 177 ? 11.852 0.478 12.245 1.00 74.38 177 LYS A O 1
ATOM 1450 N N . THR A 1 178 ? 10.971 1.013 10.245 1.00 68.88 178 THR A N 1
ATOM 1451 C CA . THR A 1 178 ? 11.135 -0.300 9.604 1.00 68.88 178 THR A CA 1
ATOM 1452 C C . THR A 1 178 ? 12.357 -0.365 8.696 1.00 68.88 178 THR A C 1
ATOM 1454 O O . THR A 1 178 ? 12.794 -1.453 8.344 1.00 68.88 178 THR A O 1
ATOM 1457 N N . LYS A 1 179 ? 12.910 0.788 8.305 1.00 68.62 179 LYS A N 1
ATOM 1458 C CA . LYS A 1 179 ? 14.034 0.884 7.375 1.00 68.62 179 LYS A CA 1
ATOM 1459 C C . LYS A 1 179 ? 14.870 2.123 7.683 1.00 68.62 179 LYS A C 1
ATOM 1461 O O . LYS A 1 179 ? 14.303 3.204 7.860 1.00 68.62 179 LYS A O 1
ATOM 1466 N N . GLU A 1 180 ? 16.193 1.973 7.702 1.00 64.19 180 GLU A N 1
ATOM 1467 C CA . GLU A 1 180 ? 17.088 3.129 7.712 1.00 64.19 180 GLU A CA 1
ATOM 1468 C C . GLU A 1 180 ? 17.046 3.781 6.324 1.00 64.19 180 GLU A C 1
ATOM 1470 O O . GLU A 1 180 ? 17.312 3.147 5.304 1.00 64.19 180 GLU A O 1
ATOM 1475 N N . ILE A 1 181 ? 16.629 5.044 6.272 1.00 63.16 181 ILE A N 1
ATOM 1476 C CA . ILE A 1 181 ? 16.495 5.775 5.012 1.00 63.16 181 ILE A CA 1
ATOM 1477 C C . ILE A 1 181 ? 17.823 6.471 4.753 1.00 63.16 181 ILE A C 1
ATOM 1479 O O . ILE A 1 181 ? 18.239 7.330 5.536 1.00 63.16 181 ILE A O 1
ATOM 1483 N N . SER A 1 182 ? 18.482 6.136 3.650 1.00 63.53 182 SER A N 1
ATOM 1484 C CA . SER A 1 182 ? 19.711 6.820 3.265 1.00 63.53 182 SER A CA 1
ATOM 1485 C C . SER A 1 182 ? 19.445 8.292 2.921 1.00 63.53 182 SER A C 1
ATOM 1487 O O . SER A 1 182 ? 18.348 8.689 2.525 1.00 63.53 182 SER A O 1
ATOM 1489 N N . LYS A 1 183 ? 20.475 9.135 3.034 1.00 64.94 183 LYS A N 1
ATOM 1490 C CA . LYS A 1 183 ? 20.378 10.552 2.650 1.00 64.94 183 LYS A CA 1
ATOM 1491 C C . LYS A 1 183 ? 19.988 10.729 1.174 1.00 64.94 183 LYS A C 1
ATOM 1493 O O . LYS A 1 183 ? 19.219 11.626 0.857 1.00 64.94 183 LYS A O 1
ATOM 1498 N N . GLU A 1 184 ? 20.466 9.841 0.302 1.00 66.50 184 GLU A N 1
ATOM 1499 C CA . GLU A 1 184 ? 20.106 9.808 -1.121 1.00 66.50 184 GLU A CA 1
ATOM 1500 C C . GLU A 1 184 ? 18.614 9.512 -1.322 1.00 66.50 184 GLU A C 1
ATOM 1502 O O . GLU A 1 184 ? 17.953 10.159 -2.127 1.00 66.50 184 GLU A O 1
ATOM 1507 N N . GLU A 1 185 ? 18.055 8.587 -0.544 1.00 62.97 185 GLU A N 1
ATOM 1508 C CA . GLU A 1 185 ? 16.627 8.267 -0.564 1.00 62.97 185 GLU A CA 1
ATOM 1509 C C . GLU A 1 185 ? 15.744 9.385 0.021 1.00 62.97 185 GLU A C 1
ATOM 1511 O O . GLU A 1 185 ? 14.614 9.560 -0.424 1.00 62.97 185 GLU A O 1
ATOM 1516 N N . LEU A 1 186 ? 16.242 10.167 0.988 1.00 63.28 186 LEU A N 1
ATOM 1517 C CA . LEU A 1 186 ? 15.550 11.365 1.493 1.00 63.28 186 LEU A CA 1
ATOM 1518 C C . LEU A 1 186 ? 15.556 12.522 0.485 1.00 63.28 186 LEU A C 1
ATOM 1520 O O . LEU A 1 186 ? 14.641 13.345 0.482 1.00 63.28 186 LEU A O 1
ATOM 1524 N N . GLU A 1 187 ? 16.603 12.613 -0.334 1.00 62.16 187 GLU A N 1
ATOM 1525 C CA . GLU A 1 187 ? 16.778 13.658 -1.347 1.00 62.16 187 GLU A CA 1
ATOM 1526 C C . GLU A 1 187 ? 16.118 13.291 -2.686 1.00 62.16 187 GLU A C 1
ATOM 1528 O O . GLU A 1 187 ? 15.802 14.176 -3.484 1.00 62.16 187 GLU A O 1
ATOM 1533 N N . ASN A 1 188 ? 15.867 12.002 -2.927 1.00 61.09 188 ASN A N 1
ATOM 1534 C CA . ASN A 1 188 ? 15.202 11.512 -4.122 1.00 61.09 188 ASN A CA 1
ATOM 1535 C C . ASN A 1 188 ? 13.685 11.435 -3.921 1.00 61.09 188 ASN A C 1
ATOM 1537 O O . ASN A 1 188 ? 13.146 10.467 -3.383 1.00 61.09 188 ASN A O 1
ATOM 1541 N N . THR A 1 189 ? 12.986 12.448 -4.429 1.00 52.41 189 THR A N 1
ATOM 1542 C CA . THR A 1 189 ? 11.524 12.535 -4.369 1.00 52.41 189 THR A CA 1
ATOM 1543 C C . THR A 1 189 ? 10.804 11.399 -5.094 1.00 52.41 189 THR A C 1
ATOM 1545 O O . THR A 1 189 ? 9.607 11.256 -4.892 1.00 52.41 189 THR A O 1
ATOM 1548 N N . ASP A 1 190 ? 11.482 10.586 -5.908 1.00 53.06 190 ASP A N 1
ATOM 1549 C CA . ASP A 1 190 ? 10.860 9.521 -6.705 1.00 53.06 190 ASP A CA 1
ATOM 1550 C C . ASP A 1 190 ? 10.960 8.132 -6.041 1.00 53.06 190 ASP A C 1
ATOM 1552 O O . ASP A 1 190 ? 10.389 7.160 -6.536 1.00 53.06 190 ASP A O 1
ATOM 1556 N N . LEU A 1 191 ? 11.673 8.000 -4.914 1.00 53.19 191 LEU A N 1
ATOM 1557 C CA . LEU A 1 191 ? 11.867 6.721 -4.227 1.00 53.19 191 LEU A CA 1
ATOM 1558 C C . LEU A 1 191 ? 10.902 6.574 -3.042 1.00 53.19 191 LEU A C 1
ATOM 1560 O O . LEU A 1 191 ? 11.130 7.128 -1.977 1.00 53.19 191 LEU A O 1
ATOM 1564 N N . VAL A 1 192 ? 9.846 5.772 -3.224 1.00 50.66 192 VAL A N 1
ATOM 1565 C CA . VAL A 1 192 ? 9.106 4.996 -2.193 1.00 50.66 192 VAL A CA 1
ATOM 1566 C C . VAL A 1 192 ? 8.387 5.779 -1.064 1.00 50.66 192 VAL A C 1
ATOM 1568 O O . VAL A 1 192 ? 7.501 5.225 -0.420 1.00 50.66 192 VAL A O 1
ATOM 1571 N N . TYR A 1 193 ? 8.653 7.070 -0.845 1.00 55.00 193 TYR A N 1
ATOM 1572 C CA . TYR A 1 193 ? 8.083 7.845 0.275 1.00 55.00 193 TYR A CA 1
ATOM 1573 C C . TYR A 1 193 ? 6.979 8.817 -0.106 1.00 55.00 193 TYR A C 1
ATOM 1575 O O . TYR A 1 193 ? 6.376 9.452 0.767 1.00 55.00 193 TYR A O 1
ATOM 1583 N N . ASN A 1 194 ? 6.687 8.963 -1.395 1.00 65.00 194 ASN A N 1
ATOM 1584 C CA . ASN A 1 194 ? 5.726 9.977 -1.783 1.00 65.00 194 ASN A CA 1
ATOM 1585 C C . ASN A 1 194 ? 4.317 9.663 -1.291 1.00 65.00 194 ASN A C 1
ATOM 1587 O O . ASN A 1 194 ? 3.613 10.605 -0.968 1.00 65.00 194 ASN A O 1
ATOM 1591 N N . ASN A 1 195 ? 3.903 8.409 -1.146 1.00 73.81 195 ASN A N 1
ATOM 1592 C CA . ASN A 1 195 ? 2.549 8.054 -0.709 1.00 73.81 195 ASN A CA 1
ATOM 1593 C C . ASN A 1 195 ? 2.424 7.698 0.785 1.00 73.81 195 ASN A C 1
ATOM 1595 O O . ASN A 1 195 ? 1.334 7.843 1.333 1.00 73.81 195 ASN A O 1
ATOM 1599 N N . ALA A 1 196 ? 3.510 7.321 1.470 1.00 84.75 196 ALA A N 1
ATOM 1600 C CA . ALA A 1 196 ? 3.458 6.979 2.894 1.00 84.75 196 ALA A CA 1
ATOM 1601 C C . ALA A 1 196 ? 3.056 8.195 3.766 1.00 84.75 196 ALA A C 1
ATOM 1603 O O . ALA A 1 196 ? 3.648 9.271 3.631 1.00 84.75 196 ALA A O 1
ATOM 1604 N N . PRO A 1 197 ? 2.081 8.078 4.683 1.00 90.44 197 PRO A N 1
ATOM 1605 C CA . PRO A 1 197 ? 1.715 9.161 5.593 1.00 90.44 197 PRO A CA 1
ATOM 1606 C C . PRO A 1 197 ? 2.865 9.584 6.518 1.00 90.44 197 PRO A C 1
ATOM 1608 O O . PRO A 1 197 ? 3.639 8.752 6.985 1.00 90.44 197 PRO A O 1
ATOM 1611 N N . LYS A 1 198 ? 2.933 10.879 6.857 1.00 88.94 198 LYS A N 1
ATOM 1612 C CA . LYS A 1 198 ? 3.946 11.422 7.792 1.00 88.94 198 LYS A CA 1
ATOM 1613 C C . LYS A 1 198 ? 3.748 11.023 9.259 1.00 88.94 198 LYS A C 1
ATOM 1615 O O . LYS A 1 198 ? 4.645 11.240 10.071 1.00 88.94 198 LYS A O 1
ATOM 1620 N N . GLN A 1 199 ? 2.562 10.551 9.636 1.00 91.50 199 GLN A N 1
ATOM 1621 C CA . GLN A 1 199 ? 2.271 10.069 10.986 1.00 91.50 199 GLN A CA 1
ATOM 1622 C C . GLN A 1 199 ? 1.697 8.660 10.954 1.00 91.50 199 GLN A C 1
ATOM 1624 O O . GLN A 1 199 ? 1.200 8.186 9.938 1.00 91.50 199 GLN A O 1
ATOM 1629 N N . GLU A 1 200 ? 1.765 8.002 12.105 1.00 93.88 200 GLU A N 1
ATOM 1630 C CA . GLU A 1 200 ? 1.166 6.691 12.315 1.00 93.88 200 GLU A CA 1
ATOM 1631 C C . GLU A 1 200 ? -0.340 6.815 12.554 1.00 93.88 200 GLU A C 1
ATOM 1633 O O . GLU A 1 200 ? -0.813 7.751 13.202 1.00 93.88 200 GLU A O 1
ATOM 1638 N N . TYR A 1 201 ? -1.088 5.811 12.115 1.00 95.50 201 TYR A N 1
ATOM 1639 C CA . TYR A 1 201 ? -2.476 5.624 12.477 1.00 95.50 201 TYR A CA 1
ATOM 1640 C C . TYR A 1 201 ? -2.592 5.365 13.983 1.00 95.50 201 TYR A C 1
ATOM 1642 O O . TYR A 1 201 ? -2.005 4.427 14.527 1.00 95.50 201 TYR A O 1
ATOM 1650 N N . LYS A 1 202 ? -3.374 6.206 14.665 1.00 94.06 202 LYS A N 1
ATOM 1651 C CA . LYS A 1 202 ? -3.649 6.122 16.112 1.00 94.06 202 LYS A CA 1
ATOM 1652 C C . LYS A 1 202 ? -5.143 5.975 16.426 1.00 94.06 202 LYS A C 1
ATOM 1654 O O . LYS A 1 202 ? -5.547 6.187 17.563 1.00 94.06 202 LYS A O 1
ATOM 1659 N N . GLY A 1 203 ? -5.969 5.665 15.427 1.00 93.94 203 GLY A N 1
ATOM 1660 C CA . GLY A 1 203 ? -7.414 5.506 15.605 1.00 93.94 203 GLY A CA 1
ATOM 1661 C C . GLY A 1 203 ? -7.824 4.129 16.135 1.00 93.94 203 GLY A C 1
ATOM 1662 O O . GLY A 1 203 ? -6.993 3.235 16.323 1.00 93.94 203 GLY A O 1
ATOM 1663 N N . MET A 1 204 ? -9.131 3.958 16.358 1.00 96.06 204 MET A N 1
ATOM 1664 C CA . MET A 1 204 ? -9.712 2.654 16.673 1.00 96.06 204 MET A CA 1
ATOM 1665 C C . MET A 1 204 ? -9.902 1.830 15.403 1.00 96.06 204 MET A C 1
ATOM 1667 O O . MET A 1 204 ? -10.411 2.334 14.402 1.00 96.06 204 MET A O 1
ATOM 1671 N N . PHE A 1 205 ? -9.600 0.542 15.479 1.00 96.38 205 PHE A N 1
ATOM 1672 C CA . PHE A 1 205 ? -9.970 -0.417 14.446 1.00 96.38 205 PHE A CA 1
ATOM 1673 C C . PHE A 1 205 ? -10.893 -1.466 15.051 1.00 96.38 205 PHE A C 1
ATOM 1675 O O . PHE A 1 205 ? -10.570 -2.053 16.082 1.00 96.38 205 PHE A O 1
ATOM 1682 N N . THR A 1 206 ? -12.052 -1.680 14.435 1.00 95.38 206 THR A N 1
ATOM 1683 C CA . THR A 1 206 ? -13.037 -2.659 14.893 1.00 95.38 206 THR A CA 1
ATOM 1684 C C . THR A 1 206 ? -13.366 -3.648 13.791 1.00 95.38 206 THR A C 1
ATOM 1686 O O . THR A 1 206 ? -13.700 -3.239 12.682 1.00 95.38 206 THR A O 1
ATOM 1689 N N . TYR A 1 207 ? -13.341 -4.934 14.122 1.00 93.12 207 TYR A N 1
ATOM 1690 C CA . TYR A 1 207 ? -13.769 -6.020 13.250 1.00 93.12 207 TYR A CA 1
ATOM 1691 C C . TYR A 1 207 ? -14.780 -6.898 13.992 1.00 93.12 207 TYR A C 1
ATOM 1693 O O . TYR A 1 207 ? -14.516 -7.339 15.109 1.00 93.12 207 TYR A O 1
ATOM 1701 N N . ASN A 1 208 ? -15.964 -7.096 13.408 1.00 91.00 208 ASN A N 1
ATOM 1702 C CA . ASN A 1 208 ? -17.047 -7.929 13.944 1.00 91.00 208 ASN A CA 1
ATOM 1703 C C . ASN A 1 208 ? -17.350 -7.689 15.441 1.00 91.00 208 ASN A C 1
ATOM 1705 O O . ASN A 1 208 ? -17.571 -8.615 16.221 1.00 91.00 208 ASN A O 1
ATOM 1709 N N . GLY A 1 209 ? -17.352 -6.415 15.852 1.00 90.81 209 GLY A N 1
ATOM 1710 C CA . GLY A 1 209 ? -17.650 -5.986 17.224 1.00 90.81 209 GLY A CA 1
ATOM 1711 C C . GLY A 1 209 ? -16.475 -6.035 18.209 1.00 90.81 209 GLY A C 1
ATOM 1712 O O . GLY A 1 209 ? -16.656 -5.654 19.365 1.00 90.81 209 GLY A O 1
ATOM 1713 N N . HIS A 1 210 ? -15.288 -6.451 17.768 1.00 93.69 210 HIS A N 1
ATOM 1714 C CA . HIS A 1 210 ? -14.058 -6.463 18.557 1.00 93.69 210 HIS A CA 1
ATOM 1715 C C . HIS A 1 210 ? -13.153 -5.295 18.157 1.00 93.69 210 HIS A C 1
ATOM 1717 O O . HIS A 1 210 ? -12.870 -5.119 16.975 1.00 93.69 210 HIS A O 1
ATOM 1723 N N . THR A 1 211 ? -12.717 -4.484 19.126 1.00 94.81 211 THR A N 1
ATOM 1724 C CA . THR A 1 211 ? -12.035 -3.201 18.878 1.00 94.81 211 THR A CA 1
ATOM 1725 C C . THR A 1 211 ? -10.646 -3.157 19.504 1.00 94.81 211 THR A C 1
ATOM 1727 O O . THR A 1 211 ? -10.466 -3.517 20.667 1.00 94.81 211 THR A O 1
ATOM 1730 N N . VAL A 1 212 ? -9.690 -2.601 18.761 1.00 95.38 212 VAL A N 1
ATOM 1731 C CA . VAL A 1 212 ? -8.353 -2.231 19.240 1.00 95.38 212 VAL A CA 1
ATOM 1732 C C . VAL A 1 212 ? -8.109 -0.732 19.087 1.00 95.38 212 VAL A C 1
ATOM 1734 O O . VAL A 1 212 ? -8.621 -0.100 18.166 1.00 95.38 212 VAL A O 1
ATOM 1737 N N . ASP A 1 213 ? -7.303 -0.173 19.990 1.00 95.44 213 ASP A N 1
ATOM 1738 C CA . ASP A 1 213 ? -6.939 1.247 20.029 1.00 95.44 213 ASP A CA 1
ATOM 1739 C C . ASP A 1 213 ? -5.448 1.427 19.717 1.00 95.44 213 ASP A C 1
ATOM 1741 O O . ASP A 1 213 ? -4.600 1.270 20.604 1.00 95.44 213 ASP A O 1
ATOM 1745 N N . PHE A 1 214 ? -5.108 1.785 18.475 1.00 94.69 214 PHE A N 1
ATOM 1746 C CA . PHE A 1 214 ? -3.707 1.939 18.068 1.00 94.69 214 PHE A CA 1
ATOM 1747 C C . PHE A 1 214 ? -2.988 3.112 18.752 1.00 94.69 214 PHE A C 1
ATOM 1749 O O . PHE A 1 214 ? -1.755 3.148 18.752 1.00 94.69 214 PHE A O 1
ATOM 1756 N N . SER A 1 215 ? -3.706 4.023 19.426 1.00 93.06 215 SER A N 1
ATOM 1757 C CA . SER A 1 215 ? -3.069 5.043 20.272 1.00 93.06 215 SER A CA 1
ATOM 1758 C C . SER A 1 215 ? -2.397 4.466 21.524 1.00 93.06 215 SER A C 1
ATOM 1760 O O . SER A 1 215 ? -1.501 5.098 22.081 1.00 93.06 215 SER A O 1
ATOM 1762 N N . LYS A 1 216 ? -2.777 3.249 21.942 1.00 93.12 216 LYS A N 1
ATOM 1763 C CA . LYS A 1 216 ? -2.325 2.607 23.192 1.00 93.12 216 LYS A CA 1
ATOM 1764 C C . LYS A 1 216 ? -1.509 1.331 22.987 1.00 93.12 216 LYS A C 1
ATOM 1766 O O . LYS A 1 216 ? -1.090 0.710 23.959 1.00 93.12 216 LYS A O 1
ATOM 1771 N N . MET A 1 217 ? -1.297 0.923 21.740 1.00 88.38 217 MET A N 1
ATOM 1772 C CA . MET A 1 217 ? -0.733 -0.388 21.417 1.00 88.38 217 MET A CA 1
ATOM 1773 C C . MET A 1 217 ? 0.798 -0.464 21.542 1.00 88.38 217 MET A C 1
ATOM 1775 O O . MET A 1 217 ? 1.330 -1.530 21.852 1.00 88.38 217 MET A O 1
ATOM 1779 N N . GLY A 1 218 ? 1.517 0.649 21.355 1.00 88.94 218 GLY A N 1
ATOM 1780 C CA . GLY A 1 218 ? 2.987 0.643 21.289 1.00 88.94 218 GLY A CA 1
ATOM 1781 C C . GLY A 1 218 ? 3.512 -0.170 20.095 1.00 88.94 218 GLY A C 1
ATOM 1782 O O . GLY A 1 218 ? 2.769 -0.389 19.140 1.00 88.94 218 GLY A O 1
ATOM 1783 N N . TYR A 1 219 ? 4.773 -0.617 20.149 1.00 88.81 219 TYR A N 1
ATOM 1784 C CA . TYR A 1 219 ? 5.440 -1.352 19.052 1.00 88.81 219 TYR A CA 1
ATOM 1785 C C . TYR A 1 219 ? 5.650 -2.851 19.308 1.00 88.81 219 TYR A C 1
ATOM 1787 O O . TYR A 1 219 ? 6.180 -3.543 18.450 1.00 88.81 219 TYR A O 1
ATOM 1795 N N . ASP A 1 220 ? 5.167 -3.368 20.437 1.00 88.38 220 ASP A N 1
ATOM 1796 C CA . ASP A 1 220 ? 4.978 -4.804 20.678 1.00 88.38 220 ASP A CA 1
ATOM 1797 C C . ASP A 1 220 ? 3.474 -5.065 20.827 1.00 88.38 220 ASP A C 1
ATOM 1799 O O . ASP A 1 220 ? 2.910 -5.096 21.931 1.00 88.38 220 ASP A O 1
ATOM 1803 N N . ASN A 1 221 ? 2.791 -5.096 19.683 1.00 90.19 221 ASN A N 1
ATOM 1804 C CA . ASN A 1 221 ? 1.333 -5.054 19.615 1.00 90.19 221 ASN A CA 1
ATOM 1805 C C . ASN A 1 221 ? 0.692 -6.146 18.761 1.00 90.19 221 ASN A C 1
ATOM 1807 O O . ASN A 1 221 ? -0.534 -6.249 18.780 1.00 90.19 221 ASN A O 1
ATOM 1811 N N . TRP A 1 222 ? 1.473 -6.971 18.060 1.00 90.88 222 TRP A N 1
ATOM 1812 C CA . TRP A 1 222 ? 0.931 -7.965 17.134 1.00 90.88 222 TRP A CA 1
ATOM 1813 C C . TRP A 1 222 ? -0.081 -8.899 17.815 1.00 90.88 222 TRP A C 1
ATOM 1815 O O . TRP A 1 222 ? -1.267 -8.894 17.488 1.00 90.88 222 TRP A O 1
ATOM 1825 N N . PHE A 1 223 ? 0.354 -9.626 18.849 1.00 88.69 223 PHE A N 1
ATOM 1826 C CA . PHE A 1 223 ? -0.509 -10.574 19.562 1.00 88.69 223 PHE A CA 1
ATOM 1827 C C . PHE A 1 223 ? -1.662 -9.885 20.303 1.00 88.69 223 PHE A C 1
ATOM 1829 O O . PHE A 1 223 ? -2.764 -10.425 20.372 1.00 88.69 223 PHE A O 1
ATOM 1836 N N . LYS A 1 224 ? -1.441 -8.665 20.817 1.00 92.06 224 LYS A N 1
ATOM 1837 C CA . LYS A 1 224 ? -2.501 -7.850 21.439 1.00 92.06 224 LYS A CA 1
ATOM 1838 C C . LYS A 1 224 ? -3.576 -7.477 20.424 1.00 92.06 224 LYS A C 1
ATOM 1840 O O . LYS A 1 224 ? -4.751 -7.473 20.774 1.00 92.06 224 LYS A O 1
ATOM 1845 N N . THR A 1 225 ? -3.180 -7.198 19.185 1.00 93.12 225 THR A N 1
ATOM 1846 C CA . THR A 1 225 ? -4.096 -6.854 18.097 1.00 93.12 225 THR A CA 1
ATOM 1847 C C . THR A 1 225 ? -4.885 -8.073 17.640 1.00 93.12 225 THR A C 1
ATOM 1849 O O . THR A 1 225 ? -6.111 -8.023 17.630 1.00 93.12 225 THR A O 1
ATOM 1852 N N . VAL A 1 226 ? -4.202 -9.187 17.358 1.00 91.00 226 VAL A N 1
ATOM 1853 C CA . VAL A 1 226 ? -4.828 -10.455 16.942 1.00 91.00 226 VAL A CA 1
ATOM 1854 C C . VAL A 1 226 ? -5.865 -10.919 17.970 1.00 91.00 226 VAL A C 1
ATOM 1856 O O . VAL A 1 226 ? -7.015 -11.185 17.622 1.00 91.00 226 VAL A O 1
ATOM 1859 N N . LYS A 1 227 ? -5.496 -10.926 19.255 1.00 90.75 227 LYS A N 1
ATOM 1860 C CA . LYS A 1 227 ? -6.410 -11.263 20.350 1.00 90.75 227 LYS A CA 1
ATOM 1861 C C . LYS A 1 227 ? -7.516 -10.224 20.535 1.00 90.75 227 LYS A C 1
ATOM 1863 O O . LYS A 1 227 ? -8.676 -10.573 20.725 1.00 90.75 227 LYS A O 1
ATOM 1868 N N . GLY A 1 228 ? -7.171 -8.937 20.484 1.00 93.12 228 GLY A N 1
ATOM 1869 C CA . GLY A 1 228 ? -8.110 -7.832 20.689 1.00 93.12 228 GLY A CA 1
ATOM 1870 C C . GLY A 1 228 ? -9.208 -7.758 19.628 1.00 93.12 228 GLY A C 1
ATOM 1871 O O . GLY A 1 228 ? -10.318 -7.345 19.946 1.00 93.12 228 GLY A O 1
ATOM 1872 N N . LEU A 1 229 ? -8.914 -8.205 18.406 1.00 93.19 229 LEU A N 1
ATOM 1873 C CA . LEU A 1 229 ? -9.864 -8.318 17.297 1.00 93.19 229 LEU A CA 1
ATOM 1874 C C . LEU A 1 229 ? -10.538 -9.691 17.200 1.00 93.19 229 LEU A C 1
ATOM 1876 O O . LEU A 1 229 ? -11.387 -9.877 16.334 1.00 93.19 229 LEU A O 1
ATOM 1880 N N . ASN A 1 230 ? -10.190 -10.631 18.086 1.00 91.38 230 ASN A N 1
ATOM 1881 C CA . ASN A 1 230 ? -10.691 -12.006 18.076 1.00 91.38 230 ASN A CA 1
ATOM 1882 C C . ASN A 1 230 ? -10.453 -12.719 16.728 1.00 91.38 230 ASN A C 1
ATOM 1884 O O . ASN A 1 230 ? -11.327 -13.401 16.192 1.00 91.38 230 ASN A O 1
ATOM 1888 N N . ILE A 1 231 ? -9.248 -12.538 16.179 1.00 87.75 231 ILE A N 1
ATOM 1889 C CA . ILE A 1 231 ? -8.801 -13.150 14.918 1.00 87.75 231 ILE A CA 1
ATOM 1890 C C . ILE A 1 231 ? -7.717 -14.218 15.153 1.00 87.75 231 ILE A C 1
ATOM 1892 O O . ILE A 1 231 ? -6.770 -14.389 14.382 1.00 87.75 231 ILE A O 1
ATOM 1896 N N . GLU A 1 232 ? -7.820 -14.918 16.282 1.00 84.44 232 GLU A N 1
ATOM 1897 C CA . GLU A 1 232 ? -6.967 -16.051 16.654 1.00 84.44 232 GLU A CA 1
ATOM 1898 C C . GLU A 1 232 ? -7.396 -17.333 15.906 1.00 84.44 232 GLU A C 1
ATOM 1900 O O . GLU A 1 232 ? -8.544 -17.471 15.485 1.00 84.44 232 GLU A O 1
ATOM 1905 N N . GLY A 1 233 ? -6.468 -18.283 15.735 1.00 72.50 233 GLY A N 1
ATOM 1906 C CA . GLY A 1 233 ? -6.757 -19.605 15.162 1.00 72.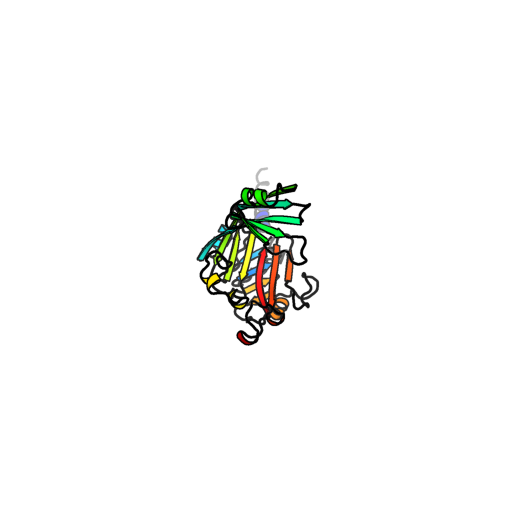50 233 GLY A CA 1
ATOM 1907 C C . GLY A 1 233 ? -6.650 -19.726 13.635 1.00 72.50 233 GLY A C 1
ATOM 1908 O O . GLY A 1 233 ? -6.170 -18.817 12.945 1.00 72.50 233 GLY A O 1
ATOM 1909 N N . GLU A 1 234 ? -7.067 -20.899 13.144 1.00 70.12 234 GLU A N 1
ATOM 1910 C CA . GLU A 1 234 ? -6.912 -21.391 11.762 1.00 70.12 234 GLU A CA 1
ATOM 1911 C C . GLU A 1 234 ? -7.916 -20.798 10.765 1.00 70.12 234 GLU A C 1
ATOM 1913 O O . GLU A 1 234 ? -7.716 -20.905 9.561 1.00 70.12 234 GLU A O 1
ATOM 1918 N N . SER A 1 235 ? -8.970 -20.131 11.244 1.00 68.56 235 SER A N 1
ATOM 1919 C CA . SER A 1 235 ? -9.987 -19.492 10.392 1.00 68.56 235 SER A CA 1
ATOM 1920 C C . SER A 1 235 ? -9.473 -18.281 9.603 1.00 68.56 235 SER A C 1
ATOM 1922 O O . SER A 1 235 ? -10.221 -17.709 8.815 1.00 68.56 235 SER A O 1
ATOM 1924 N N . TYR A 1 236 ? -8.227 -17.867 9.839 1.00 70.12 236 TYR A N 1
ATOM 1925 C CA . TYR A 1 236 ? -7.590 -16.729 9.185 1.00 70.12 236 TYR A CA 1
ATOM 1926 C C . TYR A 1 236 ? -6.247 -17.162 8.620 1.00 70.12 236 TYR A C 1
ATOM 1928 O O . TYR A 1 236 ? -5.505 -17.907 9.270 1.00 70.12 236 TYR A O 1
ATOM 1936 N N . GLU A 1 237 ? -5.924 -16.672 7.428 1.00 64.12 237 GLU A N 1
ATOM 1937 C CA . GLU A 1 237 ? -4.742 -17.118 6.710 1.00 64.12 237 GLU A CA 1
ATOM 1938 C C . GLU A 1 237 ? -3.588 -16.126 6.838 1.00 64.12 237 GLU A C 1
ATOM 1940 O O . GLU A 1 237 ? -3.768 -14.926 6.623 1.00 64.12 237 GLU A O 1
ATOM 1945 N N . PRO A 1 238 ? -2.382 -16.615 7.138 1.00 67.88 238 PRO A N 1
ATOM 1946 C CA . PRO A 1 238 ? -2.067 -17.946 7.670 1.00 67.88 238 PRO A CA 1
ATOM 1947 C C . PRO A 1 238 ? -2.333 -18.041 9.202 1.00 67.88 238 PRO A C 1
ATOM 1949 O O . PRO A 1 238 ? -2.543 -17.004 9.841 1.00 67.88 238 PRO A O 1
ATOM 1952 N N . PRO A 1 239 ? -2.348 -19.244 9.828 1.00 57.62 239 PRO A N 1
ATOM 1953 C CA . PRO A 1 239 ? -2.633 -19.410 11.261 1.00 57.62 239 PRO A CA 1
ATOM 1954 C C . PRO A 1 239 ? -1.621 -18.638 12.125 1.00 57.62 239 PRO A C 1
ATOM 1956 O O . PRO A 1 239 ? -0.409 -18.787 11.983 1.00 57.62 239 PRO A O 1
ATOM 1959 N N . GLY A 1 240 ? -2.123 -17.769 13.004 1.00 50.56 240 GLY A N 1
ATOM 1960 C CA . GLY A 1 240 ? -1.419 -16.614 13.595 1.00 50.56 240 GLY A CA 1
ATOM 1961 C C . GLY A 1 240 ? -0.377 -16.924 14.653 1.00 50.56 240 GLY A C 1
ATOM 1962 O O . GLY A 1 240 ? 0.046 -16.025 15.382 1.00 50.56 240 GLY A O 1
ATOM 1963 N N . ASP A 1 241 ? 0.041 -18.178 14.709 1.00 55.53 241 ASP A N 1
ATOM 1964 C CA . ASP A 1 241 ? 0.999 -18.700 15.668 1.00 55.53 241 ASP A CA 1
ATOM 1965 C C . ASP A 1 241 ? 2.424 -18.715 15.080 1.00 55.53 241 ASP A C 1
ATOM 1967 O O . ASP A 1 241 ? 3.400 -18.894 15.809 1.00 55.53 241 ASP A O 1
ATOM 1971 N N . SER A 1 242 ? 2.576 -18.467 13.772 1.00 58.03 242 SER A N 1
ATOM 1972 C CA . SER A 1 242 ? 3.885 -18.322 13.130 1.00 58.03 242 SER A CA 1
ATOM 1973 C C . SER A 1 242 ? 4.452 -16.910 13.296 1.00 58.03 242 SER A C 1
ATOM 1975 O O . SER A 1 242 ? 3.764 -15.898 13.137 1.00 58.03 242 SER A O 1
ATOM 1977 N N . LYS A 1 243 ? 5.746 -16.830 13.623 1.00 57.59 243 LYS A N 1
ATOM 1978 C CA . LYS A 1 243 ? 6.444 -15.572 13.937 1.00 57.59 243 LYS A CA 1
ATOM 1979 C C . LYS A 1 243 ? 6.645 -14.641 12.734 1.00 57.59 243 LYS A C 1
ATOM 1981 O O . LYS A 1 243 ? 6.882 -13.458 12.942 1.00 57.59 243 LYS A O 1
ATOM 1986 N N . GLU A 1 244 ? 6.505 -15.149 11.515 1.00 62.25 244 GLU A N 1
ATOM 1987 C CA . GLU A 1 244 ? 6.818 -14.428 10.268 1.00 62.25 244 GLU A CA 1
ATOM 1988 C C . GLU A 1 244 ? 5.575 -13.975 9.500 1.00 62.25 244 GLU A C 1
ATOM 1990 O O . GLU A 1 244 ? 5.668 -13.441 8.399 1.00 62.25 244 GLU A O 1
ATOM 1995 N N . TRP A 1 245 ? 4.393 -14.256 10.035 1.00 70.50 245 TRP A N 1
ATOM 1996 C CA . TRP A 1 245 ? 3.188 -14.274 9.230 1.00 70.50 245 TRP A CA 1
ATOM 1997 C C . TRP A 1 245 ? 2.255 -13.100 9.529 1.00 70.50 245 TRP A C 1
ATOM 1999 O O . TRP A 1 245 ? 1.963 -12.798 10.688 1.00 70.50 245 TRP A O 1
ATOM 2009 N N . SER A 1 246 ? 1.791 -12.464 8.453 1.00 81.56 246 SER A N 1
ATOM 2010 C CA . SER A 1 246 ? 0.689 -11.495 8.423 1.00 81.56 246 SER A CA 1
ATOM 2011 C C . SER A 1 246 ? -0.656 -12.174 8.717 1.00 81.56 246 SER A C 1
ATOM 2013 O O . SER A 1 246 ? -0.709 -13.373 8.981 1.00 81.56 246 SER A O 1
ATOM 2015 N N . ARG A 1 247 ? -1.762 -11.425 8.703 1.00 84.69 247 ARG A N 1
ATOM 2016 C CA . ARG A 1 247 ? -3.122 -11.977 8.817 1.00 84.69 247 ARG A CA 1
ATOM 2017 C C . ARG A 1 247 ? -4.003 -11.449 7.707 1.00 84.69 247 ARG A C 1
ATOM 2019 O O . ARG A 1 247 ? -4.095 -10.240 7.557 1.00 84.69 247 ARG A O 1
ATOM 2026 N N . ILE A 1 248 ? -4.694 -12.336 7.006 1.00 87.38 248 ILE A N 1
ATOM 2027 C CA . ILE A 1 248 ? -5.681 -12.000 5.984 1.00 87.38 248 ILE A CA 1
ATOM 2028 C C . ILE A 1 248 ? -7.053 -12.478 6.456 1.00 87.38 248 ILE A C 1
ATOM 2030 O O . ILE A 1 248 ? -7.252 -13.642 6.811 1.00 87.38 248 ILE A O 1
ATOM 2034 N N . ILE A 1 249 ? -8.008 -11.556 6.448 1.00 87.75 249 ILE A N 1
ATOM 2035 C CA . ILE A 1 249 ? -9.425 -11.801 6.682 1.00 87.75 249 ILE A CA 1
ATOM 2036 C C . ILE A 1 249 ? -10.118 -11.667 5.332 1.00 87.75 249 ILE A C 1
ATOM 2038 O O . ILE A 1 249 ? -10.184 -10.566 4.789 1.00 87.75 249 ILE A O 1
ATOM 2042 N N . SER A 1 250 ? -10.629 -12.775 4.798 1.00 86.06 250 SER A N 1
ATOM 2043 C CA . SER A 1 250 ? -11.350 -12.788 3.524 1.00 86.06 250 SER A CA 1
ATOM 2044 C C . SER A 1 250 ? -12.854 -12.859 3.761 1.00 86.06 250 SER A C 1
ATOM 2046 O O . SER A 1 250 ? -13.365 -13.817 4.335 1.00 86.06 250 SER A O 1
ATOM 2048 N N . GLU A 1 251 ? -13.564 -11.848 3.285 1.00 82.69 251 GLU A N 1
ATOM 2049 C CA . GLU A 1 251 ? -15.018 -11.742 3.284 1.00 82.69 251 GLU A CA 1
ATOM 2050 C C . GLU A 1 251 ? -15.518 -11.694 1.832 1.00 82.69 251 GLU A C 1
ATOM 2052 O O . GLU A 1 251 ? -14.748 -11.505 0.892 1.00 82.69 251 GLU A O 1
ATOM 2057 N N . ARG A 1 252 ? -16.832 -11.828 1.613 1.00 79.56 252 ARG A N 1
ATOM 2058 C CA . ARG A 1 252 ? -17.405 -11.973 0.258 1.00 79.56 252 ARG A CA 1
ATOM 2059 C C . ARG A 1 252 ? -16.993 -10.878 -0.744 1.00 79.56 252 ARG A C 1
ATOM 2061 O O . ARG A 1 252 ? -16.938 -11.169 -1.930 1.00 79.56 252 ARG A O 1
ATOM 2068 N N . ASN A 1 253 ? -16.781 -9.644 -0.285 1.00 83.25 253 ASN A N 1
ATOM 2069 C CA . ASN A 1 253 ? -16.453 -8.474 -1.116 1.00 83.25 253 ASN A CA 1
ATOM 2070 C C . ASN A 1 253 ? -15.441 -7.549 -0.411 1.00 83.25 253 ASN A C 1
ATOM 2072 O O . ASN A 1 253 ? -15.528 -6.322 -0.527 1.00 83.25 253 ASN A O 1
ATOM 2076 N N . LEU A 1 254 ? -14.601 -8.114 0.452 1.00 90.62 254 LEU A N 1
ATOM 2077 C CA . LEU A 1 254 ? -13.688 -7.350 1.288 1.00 90.62 254 LEU A CA 1
ATOM 2078 C C . LEU A 1 254 ? -12.553 -8.266 1.744 1.00 90.62 254 LEU A C 1
ATOM 2080 O O . LEU A 1 254 ? -12.805 -9.360 2.238 1.00 90.62 254 LEU A O 1
ATOM 2084 N N . SER A 1 255 ? -11.323 -7.790 1.648 1.00 91.88 255 SER A N 1
ATOM 2085 C CA . SER A 1 255 ? -10.166 -8.376 2.306 1.00 91.88 255 SER A CA 1
ATOM 2086 C C . SER A 1 255 ? -9.580 -7.369 3.287 1.00 91.88 255 SER A C 1
ATOM 2088 O O . SER A 1 255 ? -9.490 -6.172 2.993 1.00 91.88 255 SER A O 1
ATOM 2090 N N . VAL A 1 256 ? -9.201 -7.850 4.469 1.00 93.50 256 VAL A N 1
ATOM 2091 C CA . VAL A 1 256 ? -8.426 -7.086 5.448 1.00 93.50 256 VAL A CA 1
ATOM 2092 C C . VAL A 1 256 ? -7.123 -7.822 5.694 1.00 93.50 256 VAL A C 1
ATOM 2094 O O . VAL A 1 256 ? -7.120 -8.888 6.307 1.00 93.50 256 VAL A O 1
ATOM 2097 N N . GLU A 1 257 ? -6.018 -7.238 5.254 1.00 92.75 257 GLU A N 1
ATOM 2098 C CA . GLU A 1 257 ? -4.680 -7.753 5.513 1.00 92.75 257 GLU A CA 1
ATOM 2099 C C . GLU A 1 257 ? -3.989 -6.910 6.587 1.00 92.75 257 GLU A C 1
ATOM 2101 O O . GLU A 1 257 ? -3.857 -5.696 6.463 1.00 92.75 257 GLU A O 1
ATOM 2106 N N . MET A 1 258 ? -3.530 -7.548 7.658 1.00 92.56 258 MET A N 1
ATOM 2107 C CA . MET A 1 258 ? -2.682 -6.945 8.681 1.00 92.56 258 MET A CA 1
ATOM 2108 C C . MET A 1 258 ? -1.264 -7.442 8.468 1.00 92.56 258 MET A C 1
ATOM 2110 O O . MET A 1 258 ? -0.955 -8.599 8.764 1.00 92.56 258 MET A O 1
ATOM 2114 N N . LEU A 1 259 ? -0.403 -6.566 7.960 1.00 89.25 259 LEU A N 1
ATOM 2115 C CA . LEU A 1 259 ? 0.993 -6.900 7.736 1.00 89.25 259 LEU A CA 1
ATOM 2116 C C . LEU A 1 259 ? 1.742 -6.864 9.071 1.00 89.25 259 LEU A C 1
ATOM 2118 O O . LEU A 1 259 ? 1.679 -5.861 9.784 1.00 89.25 259 LEU A O 1
ATOM 2122 N N . ARG A 1 260 ? 2.460 -7.936 9.408 1.00 88.06 260 ARG A N 1
ATOM 2123 C CA . ARG A 1 260 ? 3.335 -7.978 10.587 1.00 88.06 260 ARG A CA 1
ATOM 2124 C C . ARG A 1 260 ? 4.719 -7.436 10.246 1.00 88.06 260 ARG A C 1
ATOM 2126 O O . ARG A 1 260 ? 5.247 -7.727 9.180 1.00 88.06 260 ARG A O 1
ATOM 2133 N N . ASP A 1 261 ? 5.323 -6.708 11.176 1.00 85.31 261 ASP A N 1
ATOM 2134 C CA . ASP A 1 261 ? 6.743 -6.362 11.136 1.00 85.31 261 ASP A CA 1
ATOM 2135 C C . ASP A 1 261 ? 7.421 -6.779 12.440 1.00 85.31 261 ASP A C 1
ATOM 2137 O O . ASP A 1 261 ? 6.888 -6.555 13.535 1.00 85.31 261 ASP A O 1
ATOM 2141 N N . ILE A 1 262 ? 8.570 -7.442 12.301 1.00 83.12 262 ILE A N 1
ATOM 2142 C CA . ILE A 1 262 ? 9.379 -7.929 13.414 1.00 83.12 262 ILE A CA 1
ATOM 2143 C C . ILE A 1 262 ? 10.866 -7.720 13.130 1.00 83.12 262 ILE A C 1
ATOM 2145 O O . ILE A 1 262 ? 11.435 -8.344 12.237 1.00 83.12 262 ILE A O 1
ATOM 2149 N N . ASN A 1 263 ? 11.516 -6.859 13.915 1.00 80.25 263 ASN A N 1
ATOM 2150 C CA . ASN A 1 263 ? 12.934 -6.542 13.711 1.00 80.25 263 ASN A CA 1
ATOM 2151 C C . ASN A 1 263 ? 13.888 -7.600 14.301 1.00 80.25 263 ASN A C 1
ATOM 2153 O O . ASN A 1 263 ? 15.070 -7.621 13.965 1.00 80.25 263 ASN A O 1
ATOM 2157 N N . GLU A 1 264 ? 13.386 -8.516 15.136 1.00 75.69 264 GLU A N 1
ATOM 2158 C CA . GLU A 1 264 ? 14.173 -9.609 15.727 1.00 75.69 264 GLU A CA 1
ATOM 2159 C C . GLU A 1 264 ? 14.503 -10.746 14.744 1.00 75.69 264 GLU A C 1
ATOM 2161 O O . GLU A 1 264 ? 15.439 -11.504 14.993 1.00 75.69 264 GLU A O 1
ATOM 2166 N N . LEU A 1 265 ? 13.760 -10.887 13.637 1.00 67.25 265 LEU A N 1
ATOM 2167 C CA . LEU A 1 265 ? 13.953 -11.978 12.663 1.00 67.25 265 LEU A CA 1
ATOM 2168 C C . LEU A 1 265 ? 14.888 -11.618 11.499 1.00 67.25 265 LEU A C 1
ATOM 2170 O O . LEU A 1 265 ? 15.173 -12.463 10.656 1.00 67.25 265 LEU A O 1
ATOM 2174 N N . GLY A 1 266 ? 15.435 -10.402 11.510 1.00 54.59 266 GLY A N 1
ATOM 2175 C CA . GLY A 1 266 ? 16.502 -9.981 10.614 1.00 54.59 266 GLY A CA 1
ATOM 2176 C C . GLY A 1 266 ? 16.012 -9.278 9.352 1.00 54.59 266 GLY A C 1
ATOM 2177 O O . GLY A 1 266 ? 15.351 -9.852 8.494 1.00 54.59 266 GLY A O 1
ATOM 2178 N N . SER A 1 267 ? 16.466 -8.042 9.182 1.00 50.31 267 SER A N 1
ATOM 2179 C CA . SER A 1 267 ? 16.900 -7.574 7.871 1.00 50.31 267 SER A CA 1
ATOM 2180 C C . SER A 1 267 ? 18.167 -6.745 8.061 1.00 50.31 267 SER A C 1
ATOM 2182 O O . SER A 1 267 ? 18.332 -6.069 9.073 1.00 50.31 267 SER A O 1
ATOM 2184 N N . THR A 1 268 ? 19.084 -6.853 7.109 1.00 49.81 268 THR A N 1
ATOM 2185 C CA . THR A 1 268 ? 20.348 -6.106 7.046 1.00 49.81 268 THR A CA 1
ATOM 2186 C C . THR A 1 268 ? 20.159 -4.606 6.793 1.00 49.81 268 THR A C 1
ATOM 2188 O O . THR A 1 268 ? 21.138 -3.873 6.862 1.00 49.81 268 THR A O 1
ATOM 2191 N N . ASP A 1 269 ? 18.922 -4.161 6.535 1.00 53.66 269 ASP A N 1
ATOM 2192 C CA . ASP A 1 269 ? 18.595 -2.821 6.024 1.00 53.66 269 ASP A CA 1
ATOM 2193 C C . ASP A 1 269 ? 17.589 -2.058 6.927 1.00 53.66 269 ASP A C 1
ATOM 2195 O O . ASP A 1 269 ? 17.021 -1.037 6.526 1.00 53.66 269 ASP A O 1
ATOM 2199 N N . GLY A 1 270 ? 17.333 -2.551 8.146 1.00 59.53 270 GLY A N 1
ATOM 2200 C CA . GLY A 1 270 ? 16.406 -1.956 9.118 1.00 59.53 270 GLY A CA 1
ATOM 2201 C C . GLY A 1 270 ? 17.046 -1.705 10.484 1.00 59.53 270 GLY A C 1
ATOM 2202 O O . GLY A 1 270 ? 18.102 -2.251 10.792 1.00 59.53 270 GLY A O 1
ATOM 2203 N N . PHE A 1 271 ? 16.398 -0.887 11.319 1.00 58.69 271 PHE A N 1
ATOM 2204 C CA . PHE A 1 271 ? 16.916 -0.576 12.653 1.00 58.69 271 PHE A CA 1
ATOM 2205 C C . PHE A 1 271 ? 17.037 -1.824 13.530 1.00 58.69 271 PHE A C 1
ATOM 2207 O O . PHE A 1 271 ? 16.086 -2.601 13.695 1.00 58.69 271 PHE A O 1
ATOM 2214 N N . HIS A 1 272 ? 18.195 -1.970 14.164 1.00 63.75 272 HIS A N 1
ATOM 2215 C CA . HIS A 1 272 ? 18.459 -3.074 15.069 1.00 63.75 272 HIS A CA 1
ATOM 2216 C C . HIS A 1 272 ? 17.674 -2.926 16.379 1.00 63.75 272 HIS A C 1
ATOM 2218 O O . HIS A 1 272 ? 17.403 -1.827 16.867 1.00 63.75 272 HIS A O 1
ATOM 2224 N N . VAL A 1 273 ? 17.373 -4.062 17.018 1.00 66.06 273 VAL A N 1
ATOM 2225 C CA . VAL A 1 273 ? 16.736 -4.119 18.349 1.00 66.06 273 VAL A CA 1
ATOM 2226 C C . VAL A 1 273 ? 17.486 -3.262 19.374 1.00 66.06 273 VAL A C 1
ATOM 2228 O O . VAL A 1 273 ? 16.872 -2.637 20.236 1.00 66.06 273 VAL A O 1
ATOM 2231 N N . SER A 1 274 ? 18.816 -3.192 19.268 1.00 64.38 274 SER A N 1
ATOM 2232 C CA . SER A 1 274 ? 19.668 -2.367 20.130 1.00 64.38 274 SER A CA 1
ATOM 2233 C C . SER A 1 274 ? 19.442 -0.860 19.980 1.00 64.38 274 SER A C 1
ATOM 2235 O O . SER A 1 274 ? 19.801 -0.112 20.884 1.00 64.38 274 SER A O 1
ATOM 2237 N N . GLU A 1 275 ? 18.879 -0.408 18.859 1.00 70.25 275 GLU A N 1
ATOM 2238 C CA . GLU A 1 275 ? 18.711 1.011 18.530 1.00 70.25 275 GLU A CA 1
ATOM 2239 C C . GLU A 1 275 ? 17.314 1.516 18.886 1.00 70.25 275 GLU A C 1
ATOM 2241 O O . GLU A 1 275 ? 17.168 2.615 19.420 1.00 70.25 275 GLU A O 1
ATOM 2246 N N . ILE A 1 276 ? 16.285 0.709 18.613 1.00 72.38 276 ILE A N 1
ATOM 2247 C CA . ILE A 1 276 ? 14.881 1.133 18.738 1.00 72.38 276 ILE A CA 1
ATOM 2248 C C . ILE A 1 276 ? 14.032 0.238 19.651 1.00 72.38 276 ILE A C 1
ATOM 2250 O O . ILE A 1 276 ? 12.836 0.484 19.814 1.00 72.38 276 ILE A O 1
ATOM 2254 N N . GLY A 1 277 ? 14.638 -0.776 20.274 1.00 75.94 277 GLY A N 1
ATOM 2255 C CA . GLY A 1 277 ? 13.933 -1.812 21.025 1.00 75.94 277 GLY A CA 1
ATOM 2256 C C . GLY A 1 277 ? 13.305 -2.878 20.123 1.00 75.94 277 GLY A C 1
ATOM 2257 O O . GLY A 1 277 ? 13.457 -2.869 18.900 1.00 75.94 277 GLY A O 1
ATOM 2258 N N . VAL A 1 278 ? 12.601 -3.829 20.739 1.00 79.31 278 VAL A N 1
ATOM 2259 C CA . VAL A 1 278 ? 11.871 -4.872 20.006 1.00 79.31 278 VAL A CA 1
ATOM 2260 C C . VAL A 1 278 ? 10.660 -4.252 19.314 1.00 79.31 278 VAL A C 1
ATOM 2262 O O . VAL A 1 278 ? 9.804 -3.643 19.962 1.00 79.31 278 VAL A O 1
ATOM 2265 N N . VAL A 1 279 ? 10.586 -4.439 18.000 1.00 84.31 279 VAL A N 1
ATOM 2266 C CA . VAL A 1 279 ? 9.403 -4.172 17.187 1.00 84.31 279 VAL A CA 1
ATOM 2267 C C . VAL A 1 279 ? 8.788 -5.518 16.839 1.00 84.31 279 VAL A C 1
ATOM 2269 O O . VAL A 1 279 ? 9.444 -6.374 16.256 1.00 84.31 279 VAL A O 1
ATOM 2272 N N . ASN A 1 280 ? 7.532 -5.699 17.226 1.00 87.06 280 ASN A N 1
ATOM 2273 C CA . ASN A 1 280 ? 6.677 -6.827 16.885 1.00 87.06 280 ASN A CA 1
ATOM 2274 C C . ASN A 1 280 ? 5.244 -6.295 16.756 1.00 87.06 280 ASN A C 1
ATOM 2276 O O . ASN A 1 280 ? 4.418 -6.382 17.675 1.00 87.06 280 ASN A O 1
ATOM 2280 N N . ALA A 1 281 ? 4.975 -5.646 15.631 1.00 89.56 281 ALA A N 1
ATOM 2281 C CA . ALA A 1 281 ? 3.799 -4.811 15.461 1.00 89.56 281 ALA A CA 1
ATOM 2282 C C . ALA A 1 281 ? 3.027 -5.153 14.191 1.00 89.56 281 ALA A C 1
ATOM 2284 O O . ALA A 1 281 ? 3.560 -5.712 13.235 1.00 89.56 281 ALA A O 1
ATOM 2285 N N . VAL A 1 282 ? 1.761 -4.745 14.167 1.00 92.00 282 VAL A N 1
ATOM 2286 C CA . VAL A 1 282 ? 1.078 -4.484 12.902 1.00 92.00 282 VAL A CA 1
ATOM 2287 C C . VAL A 1 282 ? 1.777 -3.292 12.247 1.00 92.00 282 VAL A C 1
ATOM 2289 O O . VAL A 1 282 ? 1.867 -2.217 12.851 1.00 92.00 282 VAL A O 1
ATOM 2292 N N . LYS A 1 283 ? 2.289 -3.482 11.032 1.00 89.81 283 LYS A N 1
ATOM 2293 C CA . LYS A 1 283 ? 2.934 -2.444 10.223 1.00 89.81 283 LYS A CA 1
ATOM 2294 C C . LYS A 1 283 ? 1.913 -1.560 9.534 1.00 89.81 283 LYS A C 1
ATOM 2296 O O . LYS A 1 283 ? 1.950 -0.339 9.674 1.00 89.81 283 LYS A O 1
ATOM 2301 N N . TYR A 1 284 ? 0.987 -2.194 8.829 1.00 91.94 284 TYR A N 1
ATOM 2302 C CA . TYR A 1 284 ? -0.198 -1.543 8.308 1.00 91.94 284 TYR A CA 1
ATOM 2303 C C . TYR A 1 284 ? -1.379 -2.508 8.266 1.00 91.94 284 TYR A C 1
ATOM 2305 O O . TYR A 1 284 ? -1.207 -3.728 8.286 1.00 91.94 284 TYR A O 1
ATOM 2313 N N . ILE A 1 285 ? -2.576 -1.934 8.173 1.00 95.81 285 ILE A N 1
ATOM 2314 C CA . ILE A 1 285 ? -3.805 -2.645 7.819 1.00 95.81 285 ILE A CA 1
ATOM 2315 C C . ILE A 1 285 ? -4.199 -2.214 6.409 1.00 95.81 285 ILE A C 1
ATOM 2317 O O . ILE A 1 285 ? -4.460 -1.033 6.191 1.00 95.81 285 ILE A O 1
ATOM 2321 N N . GLN A 1 286 ? -4.240 -3.150 5.468 1.00 96.12 286 GLN A N 1
ATOM 2322 C CA . GLN A 1 286 ? -4.774 -2.948 4.129 1.00 96.12 286 GLN A CA 1
ATOM 2323 C C . GLN A 1 286 ? -6.229 -3.418 4.092 1.00 96.12 286 GLN A C 1
ATOM 2325 O O . GLN A 1 286 ? -6.539 -4.528 4.512 1.00 96.12 286 GLN A O 1
ATOM 2330 N N . ILE A 1 287 ? -7.115 -2.576 3.570 1.00 96.00 287 ILE A N 1
ATOM 2331 C CA . ILE A 1 287 ? -8.529 -2.873 3.347 1.00 96.00 287 ILE A CA 1
ATOM 2332 C C . ILE A 1 287 ? -8.784 -2.753 1.845 1.00 96.00 287 ILE A C 1
ATOM 2334 O O . ILE A 1 287 ? -8.629 -1.667 1.286 1.00 96.00 287 ILE A O 1
ATOM 2338 N N . SER A 1 288 ? -9.157 -3.847 1.192 1.00 94.38 288 SER A N 1
ATOM 2339 C CA . SER A 1 288 ? -9.389 -3.912 -0.258 1.00 94.38 288 SER A CA 1
ATOM 2340 C C . SER A 1 288 ? -10.626 -4.750 -0.575 1.00 94.38 288 SER A C 1
ATOM 2342 O O . SER A 1 288 ? -11.199 -5.360 0.324 1.00 94.38 288 SER A O 1
ATOM 2344 N N . ASN A 1 289 ? -11.079 -4.741 -1.827 1.00 86.06 289 ASN A N 1
ATOM 2345 C CA . ASN A 1 289 ? -12.121 -5.653 -2.310 1.00 86.06 289 ASN A CA 1
ATOM 2346 C C . ASN A 1 289 ? -11.498 -6.883 -2.959 1.00 86.06 289 ASN A C 1
ATOM 2348 O O . ASN A 1 289 ? -10.463 -6.707 -3.639 1.00 86.06 289 ASN A O 1
#